Protein 5M0Y (pdb70)

Structure (mmCIF, N/CA/C/O backbone):
data_5M0Y
#
_entry.id   5M0Y
#
_cell.length_a   43.408
_cell.length_b   63.741
_cell.length_c   141.196
_cell.angle_alpha   90.00
_cell.angle_beta   90.00
_cell.angle_gamma   90.00
#
_symmetry.space_group_name_H-M   'P 21 21 21'
#
loop_
_entity.id
_entity.type
_entity.pdbx_description
1 polymer 'Ig domain protein group 2 domain protein'
2 polymer 'Cellulosome anchoring protein cohesin region'
3 non-polymer 'CALCIUM ION'
4 non-polymer 'SULFATE ION'
5 non-polymer GLYCEROL
6 non-polymer 1,2-ETHANEDIOL
7 non-polymer 'TRIETHYLENE GLYCOL'
8 non-polymer 'HEXAETHYLENE GLYCOL'
9 water water
#
loop_
_atom_site.group_PDB
_atom_site.id
_atom_site.type_symbol
_atom_site.label_atom_id
_atom_site.label_alt_id
_atom_site.label_comp_id
_atom_site.label_asym_id
_atom_site.label_entity_id
_atom_site.label_seq_id
_atom_site.pdbx_PDB_ins_code
_atom_site.Cartn_x
_atom_site.Cartn_y
_atom_site.Cartn_z
_atom_site.occupancy
_atom_site.B_iso_or_equiv
_atom_site.auth_seq_id
_atom_site.auth_comp_id
_atom_site.auth_asym_id
_atom_site.auth_atom_id
_atom_site.pdbx_PDB_model_num
ATOM 1 N N . LYS A 1 8 ? -27.084 -0.144 -20.273 1.00 38.84 8 LYS B N 1
ATOM 2 C CA . LYS A 1 8 ? -27.091 -0.393 -18.797 1.00 38.30 8 LYS B CA 1
ATOM 3 C C . LYS A 1 8 ? -26.003 -1.376 -18.363 1.00 36.64 8 LYS B C 1
ATOM 4 O O . LYS A 1 8 ? -25.382 -2.045 -19.189 1.00 37.63 8 LYS B O 1
ATOM 10 N N . THR A 1 9 ? -25.789 -1.441 -17.051 1.00 33.32 9 THR B N 1
ATOM 11 C CA . THR A 1 9 ? -24.758 -2.267 -16.433 1.00 31.31 9 THR B CA 1
ATOM 12 C C . THR A 1 9 ? -25.444 -3.343 -15.584 1.00 30.56 9 THR B C 1
ATOM 13 O O . THR A 1 9 ? -26.466 -3.080 -14.937 1.00 29.34 9 THR B O 1
ATOM 17 N N . THR A 1 10 ? -24.896 -4.558 -15.625 1.00 29.05 10 THR B N 1
ATOM 18 C CA . THR A 1 10 ? -25.332 -5.656 -14.773 1.00 28.39 10 THR B CA 1
ATOM 19 C C . THR A 1 10 ? -24.164 -6.047 -13.886 1.00 28.06 10 THR B C 1
ATOM 20 O O . THR A 1 10 ? -23.036 -6.161 -14.360 1.00 28.36 10 THR B O 1
ATOM 24 N N . VAL A 1 11 ? -24.445 -6.259 -12.604 1.00 26.11 11 VAL B N 1
ATOM 25 C CA . VAL A 1 11 ? -23.431 -6.699 -11.647 1.00 25.73 11 VAL B CA 1
ATOM 26 C C . VAL A 1 11 ? -23.901 -8.018 -11.033 1.00 24.66 11 VAL B C 1
ATOM 27 O O . VAL A 1 11 ? -25.090 -8.181 -10.753 1.00 24.79 11 VAL B O 1
ATOM 31 N N . SER A 1 12 ? -22.983 -8.969 -10.871 1.00 23.35 12 SER B N 1
ATOM 32 C CA . SER A 1 12 ? -23.315 -10.257 -10.275 1.00 23.28 12 SER B CA 1
ATOM 33 C C . SER A 1 12 ? -22.150 -10.780 -9.450 1.00 22.06 12 SER B C 1
ATOM 34 O O . SER A 1 12 ? -21.038 -10.271 -9.533 1.00 22.03 12 SER B O 1
ATOM 37 N N . GLY A 1 13 ? -22.428 -11.804 -8.662 1.00 21.80 13 GLY B N 1
ATOM 38 C CA . GLY A 1 13 ? -21.431 -12.352 -7.760 1.00 21.87 13 GLY B CA 1
ATOM 39 C C . GLY A 1 13 ? -22.000 -13.359 -6.801 1.00 21.70 13 GLY B C 1
ATOM 40 O O . GLY A 1 13 ? -23.179 -13.723 -6.876 1.00 20.99 13 GLY B O 1
ATOM 41 N N . TYR A 1 14 ? -21.136 -13.802 -5.897 1.00 21.56 14 TYR B N 1
ATOM 42 C CA . TYR A 1 14 ? -21.482 -14.770 -4.875 1.00 21.81 14 TYR B CA 1
ATOM 43 C C . TYR A 1 14 ? -21.117 -14.207 -3.516 1.00 21.06 14 TYR B C 1
ATOM 44 O O . TYR A 1 14 ? -20.076 -13.575 -3.356 1.00 20.40 14 TYR B O 1
ATOM 53 N N . ILE A 1 15 ? -22.004 -14.442 -2.556 1.00 20.85 15 ILE B N 1
ATOM 54 C CA . ILE A 1 15 ? -21.802 -14.051 -1.163 1.00 20.98 15 ILE B CA 1
ATOM 55 C C . ILE A 1 15 ? -21.826 -15.330 -0.346 1.00 20.53 15 ILE B C 1
ATOM 56 O O . ILE A 1 15 ? -22.560 -16.277 -0.670 1.00 20.79 15 ILE B O 1
ATOM 61 N N . SER A 1 16 ? -21.005 -15.384 0.703 1.00 19.88 16 SER B N 1
ATOM 62 C CA . SER A 1 16 ? -21.023 -16.529 1.605 1.00 20.14 16 SER B CA 1
ATOM 63 C C . SER A 1 16 ? -20.527 -16.122 2.985 1.00 19.68 16 SER B C 1
ATOM 64 O O . SER A 1 16 ? -20.382 -14.934 3.263 1.00 18.43 16 SER B O 1
ATOM 67 N N . VAL A 1 17 ? -20.291 -17.114 3.836 1.00 19.63 17 VAL B N 1
ATOM 68 C CA . VAL A 1 17 ? -19.878 -16.895 5.226 1.00 19.87 17 VAL B CA 1
ATOM 69 C C . VAL A 1 17 ? -18.565 -17.619 5.488 1.00 20.68 17 VAL B C 1
ATOM 70 O O . VAL A 1 17 ? -18.170 -18.500 4.719 1.00 21.84 17 VAL B O 1
ATOM 74 N N . ASP A 1 18 ? -17.905 -17.275 6.590 1.00 21.29 18 ASP B N 1
ATOM 75 C CA . ASP A 1 18 ? -16.592 -17.852 6.901 1.00 21.70 18 ASP B CA 1
ATOM 76 C C . ASP A 1 18 ? -16.596 -18.883 8.035 1.00 22.33 18 ASP B C 1
ATOM 77 O O . ASP A 1 18 ? -15.532 -19.323 8.457 1.00 24.49 18 ASP B O 1
ATOM 82 N N . PHE A 1 19 ? -17.780 -19.289 8.486 1.00 21.89 19 PHE B N 1
ATOM 83 C CA . PHE A 1 19 ? -17.920 -20.270 9.573 1.00 22.66 19 PHE B CA 1
ATOM 84 C C . PHE A 1 19 ? -18.442 -21.602 9.054 1.00 24.37 19 PHE B C 1
ATOM 85 O O . PHE A 1 19 ? -18.981 -21.685 7.942 1.00 24.16 19 PHE B O 1
ATOM 93 N N . ASP A 1 20 ? -18.277 -22.641 9.871 1.00 27.35 20 ASP B N 1
ATOM 94 C CA . ASP A 1 20 ? -18.782 -23.974 9.542 1.00 29.65 20 ASP B CA 1
ATOM 95 C C . ASP A 1 20 ? -20.267 -24.086 9.862 1.00 29.59 20 ASP B C 1
ATOM 96 O O . ASP A 1 20 ? -20.760 -23.501 10.825 1.00 28.98 20 ASP B O 1
ATOM 101 N N . TYR A 1 21 ? -20.971 -24.848 9.035 1.00 29.35 21 TYR B N 1
ATOM 102 C CA . TYR A 1 21 ? -22.400 -25.073 9.192 1.00 29.08 21 TYR B CA 1
ATOM 103 C C . TYR A 1 21 ? -22.731 -26.449 8.628 1.00 30.64 21 TYR B C 1
ATOM 104 O O . TYR A 1 21 ? -21.961 -26.974 7.824 1.00 30.50 21 TYR B O 1
ATOM 113 N N . PRO A 1 22 ? -23.868 -27.037 9.038 1.00 31.40 22 PRO B N 1
ATOM 114 C CA . PRO A 1 22 ? -24.223 -28.347 8.481 1.00 32.16 22 PRO B CA 1
ATOM 115 C C . PRO A 1 22 ? -24.522 -28.240 6.982 1.00 32.73 22 PRO B C 1
ATOM 116 O O . PRO A 1 22 ? -25.212 -27.300 6.581 1.00 31.61 22 PRO B O 1
ATOM 120 N N . PRO A 1 23 ? -24.021 -29.187 6.152 1.00 34.59 23 PRO B N 1
ATOM 121 C CA . PRO A 1 23 ? -24.333 -29.170 4.709 1.00 35.06 23 PRO B CA 1
ATOM 122 C C . PRO A 1 23 ? -25.817 -28.963 4.377 1.00 34.58 23 PRO B C 1
ATOM 123 O O . PRO A 1 23 ? -26.146 -28.250 3.430 1.00 34.31 23 PRO B O 1
ATOM 127 N N . GLU A 1 24 ? -26.684 -29.567 5.188 1.00 35.38 24 GLU B N 1
ATOM 128 C CA . GLU A 1 24 ? -28.146 -29.462 5.051 1.00 36.29 24 GLU B CA 1
ATOM 129 C C . GLU A 1 24 ? -28.676 -28.022 5.130 1.00 35.40 24 GLU B C 1
ATOM 130 O O . GLU A 1 24 ? -29.732 -27.723 4.575 1.00 35.07 24 GLU B O 1
ATOM 136 N N . SER A 1 25 ? -27.953 -27.143 5.829 1.00 32.91 25 SER B N 1
ATOM 137 C CA . SER A 1 25 ? -28.359 -25.746 5.997 1.00 32.42 25 SER B CA 1
ATOM 138 C C . SER A 1 25 ? -27.826 -24.779 4.933 1.00 31.13 25 SER B C 1
ATOM 139 O O . SER A 1 25 ? -28.125 -23.590 4.993 1.00 30.98 25 SER B O 1
ATOM 142 N N . GLU A 1 26 ? -27.058 -25.272 3.958 1.00 30.24 26 GLU B N 1
ATOM 143 C CA . GLU A 1 26 ? -26.421 -24.402 2.951 1.00 30.39 26 GLU B CA 1
ATOM 144 C C . GLU A 1 26 ? -27.385 -23.423 2.272 1.00 30.01 26 GLU B C 1
ATOM 145 O O . GLU A 1 26 ? -27.058 -22.245 2.098 1.00 28.31 26 GLU B O 1
ATOM 151 N N . SER A 1 27 ? -28.559 -23.923 1.888 1.00 30.31 27 SER B N 1
ATOM 152 C CA . SER A 1 27 ? -29.574 -23.134 1.184 1.00 31.13 27 SER B CA 1
ATOM 153 C C . SER A 1 27 ? -30.001 -21.876 1.944 1.00 31.49 27 SER B C 1
ATOM 154 O O . SER A 1 27 ? -30.131 -20.805 1.350 1.00 31.19 27 SER B O 1
ATOM 157 N N . LYS A 1 28 ? -30.200 -22.018 3.251 1.00 31.33 28 LYS B N 1
ATOM 158 C CA . LYS A 1 28 ? -30.601 -20.900 4.114 1.00 31.39 28 LYS B CA 1
ATOM 159 C C . LYS A 1 28 ? -29.430 -19.991 4.512 1.00 29.14 28 LYS B C 1
ATOM 160 O O . LYS A 1 28 ? -29.615 -18.779 4.682 1.00 28.80 28 LYS B O 1
ATOM 166 N N . ILE A 1 29 ? -28.247 -20.583 4.676 1.00 26.45 29 ILE B N 1
ATOM 167 C CA . ILE A 1 29 ? -27.013 -19.834 4.969 1.00 25.78 29 ILE B CA 1
ATOM 168 C C . ILE A 1 29 ? -26.672 -18.858 3.840 1.00 24.86 29 ILE B C 1
ATOM 169 O O . ILE A 1 29 ? -26.337 -17.696 4.090 1.00 24.45 29 ILE B O 1
ATOM 174 N N . LYS A 1 30 ? -26.738 -19.342 2.605 1.00 24.43 30 LYS B N 1
ATOM 175 C CA . LYS A 1 30 ? -26.302 -18.568 1.448 1.00 23.98 30 LYS B CA 1
ATOM 176 C C . LYS A 1 30 ? -27.373 -17.637 0.876 1.00 23.80 30 LYS B C 1
ATOM 177 O O . LYS A 1 30 ? -27.035 -16.685 0.196 1.00 22.72 30 LYS B O 1
ATOM 183 N N . SER A 1 31 ? -28.650 -17.906 1.149 1.00 24.04 31 SER B N 1
ATOM 184 C CA . SER A 1 31 ? -29.735 -17.053 0.661 1.00 24.28 31 SER B CA 1
ATOM 185 C C . SER A 1 31 ? -30.019 -15.886 1.601 1.00 24.13 31 SER B C 1
ATOM 186 O O . SER A 1 31 ? -29.621 -15.898 2.769 1.00 24.49 31 SER B O 1
ATOM 189 N N . GLY A 1 32 ? -30.707 -14.881 1.071 1.00 23.25 32 GLY B N 1
ATOM 190 C CA . GLY A 1 32 ? -31.220 -13.770 1.878 1.00 22.45 32 GLY B CA 1
ATOM 191 C C . GLY A 1 32 ? -30.268 -12.629 2.172 1.00 22.15 32 GLY B C 1
ATOM 192 O O . GLY A 1 32 ? -30.605 -11.745 2.974 1.00 22.29 32 GLY B O 1
ATOM 193 N N . PHE A 1 33 ? -29.089 -12.623 1.550 1.00 21.28 33 PHE B N 1
ATOM 194 C CA . PHE A 1 33 ? -28.222 -11.450 1.618 1.00 21.17 33 PHE B CA 1
ATOM 195 C C . PHE A 1 33 ? -28.766 -10.403 0.673 1.00 21.49 33 PHE B C 1
ATOM 196 O O . PHE A 1 33 ? -28.908 -10.664 -0.524 1.00 22.77 33 PHE B O 1
ATOM 204 N N . ASN A 1 34 ? -29.078 -9.229 1.209 1.00 22.07 34 ASN B N 1
ATOM 205 C CA . ASN A 1 34 ? -29.566 -8.122 0.411 1.00 22.66 34 ASN B CA 1
ATOM 206 C C . ASN A 1 34 ? -28.388 -7.411 -0.241 1.00 22.71 34 ASN B C 1
ATOM 207 O O . ASN A 1 34 ? -27.373 -7.167 0.408 1.00 22.29 34 ASN B O 1
ATOM 212 N N . VAL A 1 35 ? -28.523 -7.098 -1.530 1.00 21.83 35 VAL B N 1
ATOM 213 C CA . VAL A 1 35 ? -27.518 -6.340 -2.260 1.00 21.90 35 VAL B CA 1
ATOM 214 C C . VAL A 1 35 ? -28.223 -5.169 -2.926 1.00 22.74 35 VAL B C 1
ATOM 215 O O . VAL A 1 35 ? -29.174 -5.374 -3.680 1.00 22.58 35 VAL B O 1
ATOM 219 N N . LYS A 1 36 ? -27.766 -3.955 -2.629 1.00 23.78 36 LYS B N 1
ATOM 220 C CA . LYS A 1 36 ? -28.383 -2.729 -3.127 1.00 25.21 36 LYS B CA 1
ATOM 221 C C . LYS A 1 36 ? -27.324 -1.847 -3.766 1.00 24.75 36 LYS B C 1
ATOM 222 O O . LYS A 1 36 ? -26.206 -1.752 -3.265 1.00 24.28 36 LYS B O 1
ATOM 228 N N . VAL A 1 37 ? -27.677 -1.199 -4.873 1.00 24.68 37 VAL B N 1
ATOM 229 C CA . VAL A 1 37 ? -26.798 -0.215 -5.486 1.00 25.12 37 VAL B CA 1
ATOM 230 C C . VAL A 1 37 ? -27.095 1.125 -4.821 1.00 26.27 37 VAL B C 1
ATOM 231 O O . VAL A 1 37 ? -28.209 1.637 -4.941 1.00 27.19 37 VAL B O 1
ATOM 235 N N . ALA A 1 38 ? -26.103 1.681 -4.124 1.00 27.33 38 ALA B N 1
ATOM 236 C CA . ALA A 1 38 ? -26.286 2.914 -3.349 1.00 28.89 38 ALA B CA 1
ATOM 237 C C . ALA A 1 38 ? -26.779 4.067 -4.225 1.00 30.41 38 ALA B C 1
ATOM 238 O O . ALA A 1 38 ? -26.333 4.223 -5.365 1.00 30.18 38 ALA B O 1
ATOM 240 N N . GLY A 1 39 ? -27.710 4.850 -3.682 1.00 32.60 39 GLY B N 1
ATOM 241 C CA . GLY A 1 39 ? -28.299 5.990 -4.390 1.00 33.34 39 GLY B CA 1
ATOM 242 C C . GLY A 1 39 ? -29.376 5.645 -5.406 1.00 34.49 39 GLY B C 1
ATOM 243 O O . GLY A 1 39 ? -29.801 6.518 -6.165 1.00 35.19 39 GLY B O 1
ATOM 244 N N . THR A 1 40 ? -29.825 4.387 -5.425 1.00 33.72 40 THR B N 1
ATOM 245 C CA . THR A 1 40 ? -30.834 3.917 -6.379 1.00 33.45 40 THR B CA 1
ATOM 246 C C . THR A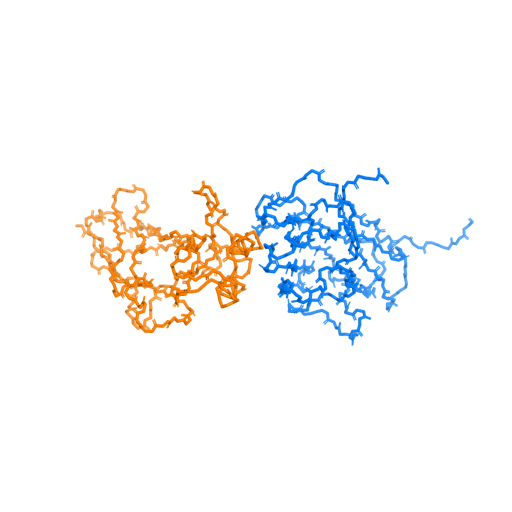 1 40 ? -31.859 3.039 -5.667 1.00 33.57 40 THR B C 1
ATOM 247 O O . THR A 1 40 ? -31.714 2.742 -4.480 1.00 34.06 40 THR B O 1
ATOM 251 N N . GLU A 1 41 ? -32.881 2.623 -6.414 1.00 34.69 41 GLU B N 1
ATOM 252 C CA . GLU A 1 41 ? -33.864 1.641 -5.952 1.00 35.53 41 GLU B CA 1
ATOM 253 C C . GLU A 1 41 ? -33.569 0.220 -6.458 1.00 33.51 41 GLU B C 1
ATOM 254 O O . GLU A 1 41 ? -34.417 -0.666 -6.327 1.00 34.12 41 GLU B O 1
ATOM 260 N N . LEU A 1 42 ? -32.372 -0.002 -7.012 1.00 31.34 42 LEU B N 1
ATOM 261 C CA . LEU A 1 42 ? -31.994 -1.304 -7.559 1.00 30.43 42 LEU B CA 1
ATOM 262 C C . LEU A 1 42 ? -31.468 -2.209 -6.448 1.00 28.63 42 LEU B C 1
ATOM 263 O O . LEU A 1 42 ? -30.496 -1.870 -5.775 1.00 28.44 42 LEU B O 1
ATOM 268 N N . SER A 1 43 ? -32.119 -3.350 -6.252 1.00 27.84 43 SER B N 1
ATOM 269 C CA . SER A 1 43 ? -31.694 -4.305 -5.238 1.00 27.55 43 SER B CA 1
ATOM 270 C C . SER A 1 43 ? -32.161 -5.719 -5.537 1.00 26.54 43 SER B C 1
ATOM 271 O O . SER A 1 43 ? -33.041 -5.939 -6.365 1.00 26.55 43 SER B O 1
ATOM 274 N N . THR A 1 44 ? -31.547 -6.672 -4.850 1.00 24.43 44 THR B N 1
ATOM 275 C CA . THR A 1 44 ? -31.930 -8.069 -4.939 1.00 24.31 44 THR B CA 1
ATOM 276 C C . THR A 1 44 ? -31.504 -8.786 -3.663 1.00 24.24 44 THR B C 1
ATOM 277 O O . THR A 1 44 ? -30.845 -8.193 -2.809 1.00 24.62 44 THR B O 1
ATOM 281 N N . LYS A 1 45 ? -31.916 -10.039 -3.527 1.00 24.49 45 LYS B N 1
ATOM 282 C CA . LYS A 1 45 ? -31.467 -10.911 -2.446 1.00 25.73 45 LYS B CA 1
ATOM 283 C C . LYS A 1 45 ? -30.817 -12.142 -3.053 1.00 25.18 45 LYS B C 1
ATOM 284 O O . LYS A 1 45 ? -31.230 -12.598 -4.125 1.00 26.18 45 LYS B O 1
ATOM 290 N N . THR A 1 46 ? -29.807 -12.686 -2.378 1.00 24.32 46 THR B N 1
ATOM 291 C CA . THR A 1 46 ? -29.126 -13.877 -2.893 1.00 23.92 46 THR B CA 1
ATOM 292 C C . THR A 1 46 ? -30.032 -15.105 -2.871 1.00 24.91 46 THR B C 1
ATOM 293 O O . THR A 1 46 ? -30.925 -15.220 -2.028 1.00 25.09 46 THR B O 1
ATOM 297 N N . ASP A 1 47 ? -29.788 -16.013 -3.814 1.00 25.79 47 ASP B N 1
ATOM 298 C CA . ASP A 1 47 ? -30.508 -17.288 -3.885 1.00 27.24 47 ASP B CA 1
ATOM 299 C C . ASP A 1 47 ? -29.815 -18.341 -3.005 1.00 28.35 47 ASP B C 1
ATOM 300 O O . ASP A 1 47 ? -28.875 -18.015 -2.268 1.00 27.06 47 ASP B O 1
ATOM 305 N N . GLU A 1 48 ? -30.253 -19.598 -3.093 1.00 29.24 48 GLU B N 1
ATOM 306 C CA . GLU A 1 48 ? -29.725 -20.670 -2.235 1.00 30.61 48 GLU B CA 1
ATOM 307 C C . GLU A 1 48 ? -28.260 -21.082 -2.488 1.00 28.95 48 GLU B C 1
ATOM 308 O O . GLU A 1 48 ? -27.705 -21.841 -1.697 1.00 30.33 48 GLU B O 1
ATOM 314 N N . LYS A 1 49 ? -27.651 -20.594 -3.569 1.00 29.56 49 LYS B N 1
ATOM 315 C CA . LYS A 1 49 ? -26.214 -20.763 -3.813 1.00 29.27 49 LYS B CA 1
ATOM 316 C C . LYS A 1 49 ? -25.396 -19.519 -3.449 1.00 27.53 49 LYS B C 1
ATOM 317 O O . LYS A 1 49 ? -24.181 -19.506 -3.653 1.00 25.59 49 LYS B O 1
ATOM 323 N N . GLY A 1 50 ? -26.050 -18.485 -2.913 1.00 25.49 50 GLY B N 1
ATOM 324 C CA . GLY A 1 50 ? -25.387 -17.223 -2.606 1.00 24.57 50 GLY B CA 1
ATOM 325 C C . GLY A 1 50 ? -25.192 -16.308 -3.796 1.00 23.68 50 GLY B C 1
ATOM 326 O O . GLY A 1 50 ? -24.465 -15.318 -3.703 1.00 22.10 50 GLY B O 1
ATOM 327 N N . TYR A 1 51 ? -25.853 -16.616 -4.912 1.00 23.58 51 TYR B N 1
ATOM 328 C CA . TYR A 1 51 ? -25.704 -15.844 -6.131 1.00 23.43 51 TYR B CA 1
ATOM 329 C C . TYR A 1 51 ? -26.638 -14.643 -6.120 1.00 22.80 51 TYR B C 1
ATOM 330 O O . TYR A 1 51 ? -27.785 -14.750 -5.694 1.00 22.94 51 TYR B O 1
ATOM 339 N N . PHE A 1 52 ? -26.139 -13.505 -6.589 1.00 22.20 52 PHE B N 1
ATOM 340 C CA . PHE A 1 52 ? -26.967 -12.333 -6.824 1.00 22.25 52 PHE B CA 1
ATOM 341 C C . PHE A 1 52 ? -26.679 -11.761 -8.199 1.00 23.15 52 PHE B C 1
ATOM 342 O O . PHE A 1 52 ? -25.585 -11.940 -8.748 1.00 21.96 52 PHE B O 1
ATOM 350 N N . GLU A 1 53 ? -27.672 -11.056 -8.730 1.00 23.77 53 GLU B N 1
ATOM 351 C CA . GLU A 1 53 ? -27.559 -10.367 -9.998 1.00 25.70 53 GLU B CA 1
ATOM 352 C C . GLU A 1 53 ? -28.466 -9.148 -9.973 1.00 25.43 53 GLU B C 1
ATOM 353 O O . GLU A 1 53 ? -29.646 -9.268 -9.631 1.00 25.67 53 GLU B O 1
ATOM 359 N N . ILE A 1 54 ? -27.909 -7.994 -10.326 1.00 24.62 54 ILE B N 1
ATOM 360 C CA . ILE A 1 54 ? -28.662 -6.742 -10.436 1.00 26.16 54 ILE B CA 1
ATOM 361 C C . ILE A 1 54 ? -28.419 -6.150 -11.821 1.00 27.18 54 ILE B C 1
ATOM 362 O O . ILE A 1 54 ? -27.289 -5.813 -12.164 1.00 26.01 54 ILE B O 1
ATOM 367 N N . SER A 1 55 ? -29.486 -6.012 -12.603 1.00 29.42 55 SER B N 1
ATOM 368 C CA . SER A 1 55 ? -29.410 -5.375 -13.918 1.00 31.44 55 SER B CA 1
ATOM 369 C C . SER A 1 55 ? -30.056 -3.993 -13.871 1.00 31.99 55 SER B C 1
ATOM 370 O O . SER A 1 55 ? -30.712 -3.634 -12.890 1.00 32.02 55 SER B O 1
ATOM 373 N N . GLY A 1 56 ? -29.843 -3.214 -14.929 1.00 32.32 56 GLY B N 1
ATOM 374 C CA . GLY A 1 56 ? -30.440 -1.886 -15.063 1.00 31.97 56 GLY B CA 1
ATOM 375 C C . GLY A 1 56 ? -29.701 -0.748 -14.383 1.00 32.07 56 GLY B C 1
ATOM 376 O O . GLY A 1 56 ? -30.282 0.314 -14.174 1.00 32.22 56 GLY B O 1
ATOM 377 N N . ILE A 1 57 ? -28.428 -0.954 -14.038 1.00 32.10 57 ILE B N 1
ATOM 378 C CA . ILE A 1 57 ? -27.599 0.110 -13.463 1.00 31.96 57 ILE B CA 1
ATOM 379 C C . ILE A 1 57 ? -27.264 1.079 -14.599 1.00 34.40 57 ILE B C 1
ATOM 380 O O . ILE A 1 57 ? -26.855 0.625 -15.665 1.00 33.38 57 ILE B O 1
ATOM 385 N N . PRO A 1 58 ? -27.436 2.404 -14.386 1.00 37.06 58 PRO B N 1
ATOM 386 C CA . PRO A 1 58 ? -27.121 3.345 -15.472 1.00 39.27 58 PRO B CA 1
ATOM 387 C C . PRO A 1 58 ? -25.692 3.194 -16.006 1.00 41.02 58 PRO B C 1
ATOM 388 O O . PRO A 1 58 ? -24.758 3.042 -15.218 1.00 40.89 58 PRO B O 1
ATOM 392 N N . GLY A 1 59 ? -25.544 3.222 -17.330 1.00 44.22 59 GLY B N 1
ATOM 393 C CA . GLY A 1 59 ? -24.242 3.056 -17.987 1.00 45.90 59 GLY B CA 1
ATOM 394 C C . GLY A 1 59 ? -23.250 4.176 -17.715 1.00 48.00 59 GLY B C 1
ATOM 395 O O . GLY A 1 59 ? -22.042 3.942 -17.684 1.00 49.68 59 GLY B O 1
ATOM 396 N N . ASP A 1 60 ? -23.760 5.393 -17.534 1.00 50.09 60 ASP B N 1
ATOM 397 C CA . ASP A 1 60 ? -22.934 6.543 -17.133 1.00 51.78 60 ASP B CA 1
ATOM 398 C C . ASP A 1 60 ? -22.454 6.474 -15.674 1.00 51.84 60 ASP B C 1
ATOM 399 O O . ASP A 1 60 ? -21.479 7.139 -15.312 1.00 51.03 60 ASP B O 1
ATOM 404 N N . MET A 1 61 ? -23.146 5.689 -14.844 1.00 51.18 61 MET B N 1
ATOM 405 C CA . MET A 1 61 ? -22.750 5.453 -13.452 1.00 50.63 61 MET B CA 1
ATOM 406 C C . MET A 1 61 ? -21.567 4.476 -13.424 1.00 49.47 61 MET B C 1
ATOM 407 O O . MET A 1 61 ? -21.721 3.284 -13.133 1.00 48.86 61 MET B O 1
ATOM 412 N N . ARG A 1 62 ? -20.387 5.008 -13.737 1.00 48.28 62 ARG B N 1
ATOM 413 C CA . ARG A 1 62 ? -19.171 4.207 -13.921 1.00 47.95 62 ARG B CA 1
ATOM 414 C C . ARG A 1 62 ? -18.531 3.775 -12.602 1.00 46.09 62 ARG B C 1
ATOM 415 O O . ARG A 1 62 ? -17.790 2.790 -12.574 1.00 45.42 62 ARG B O 1
ATOM 423 N N . GLU A 1 63 ? -18.789 4.528 -11.532 1.00 43.02 63 GLU B N 1
ATOM 424 C CA . GLU A 1 63 ? -18.421 4.124 -10.177 1.00 42.27 63 GLU B CA 1
ATOM 425 C C . GLU A 1 63 ? -19.683 4.047 -9.326 1.00 39.04 63 GLU B C 1
ATOM 426 O O . GLU A 1 63 ? -20.487 4.986 -9.310 1.00 38.82 63 GLU B O 1
ATOM 432 N N . PHE A 1 64 ? -19.865 2.918 -8.641 1.00 34.86 64 PHE B N 1
ATOM 433 C CA . PHE A 1 64 ? -21.005 2.731 -7.746 1.00 32.40 64 PHE B CA 1
ATOM 434 C C . PHE A 1 64 ? -20.640 1.832 -6.570 1.00 30.34 64 PHE B C 1
ATOM 435 O O . PHE A 1 64 ? -19.643 1.105 -6.612 1.00 29.34 64 PHE B O 1
ATOM 443 N N . THR A 1 65 ? -21.451 1.912 -5.519 1.00 28.67 65 THR B N 1
ATOM 444 C CA . THR A 1 65 ? -21.243 1.130 -4.302 1.00 27.54 65 THR B CA 1
ATOM 445 C C . THR A 1 65 ? -22.358 0.112 -4.123 1.00 26.04 65 THR B C 1
ATOM 446 O O . THR A 1 65 ? -23.542 0.444 -4.209 1.00 26.43 65 THR B O 1
ATOM 450 N N . LEU A 1 66 ? -21.961 -1.131 -3.871 1.00 23.76 66 LEU B N 1
ATOM 451 C CA . LEU A 1 66 ? -22.889 -2.183 -3.492 1.00 22.90 66 LEU B CA 1
ATOM 452 C C . LEU A 1 66 ? -22.972 -2.228 -1.978 1.00 22.44 66 LEU B C 1
ATOM 453 O O . LEU A 1 66 ? -21.952 -2.391 -1.316 1.00 22.19 66 LEU B O 1
ATOM 458 N N . GLU A 1 67 ? -24.183 -2.060 -1.450 1.00 22.18 67 GLU B N 1
ATOM 459 C CA . GLU A 1 67 ? -24.446 -2.191 -0.017 1.00 22.39 67 GLU B CA 1
ATOM 460 C C . GLU A 1 67 ? -24.936 -3.608 0.234 1.00 21.31 67 GLU B C 1
ATOM 461 O O . GLU A 1 67 ? -26.013 -3.983 -0.233 1.00 21.87 67 GLU B O 1
ATOM 467 N N . ILE A 1 68 ? -24.133 -4.400 0.946 1.00 20.48 68 ILE B N 1
ATOM 468 C CA . ILE A 1 68 ? -24.475 -5.785 1.250 1.00 20.44 68 ILE B CA 1
ATOM 469 C C . ILE A 1 68 ? -24.907 -5.860 2.707 1.00 20.05 68 ILE B C 1
ATOM 470 O O . ILE A 1 68 ? -24.219 -5.340 3.577 1.00 19.85 68 ILE B O 1
ATOM 475 N N . SER A 1 69 ? -26.040 -6.505 2.960 1.00 20.23 69 SER B N 1
ATOM 476 C CA . SER A 1 69 ? -26.590 -6.594 4.311 1.00 20.35 69 SER B CA 1
ATOM 477 C C . SER A 1 69 ? -27.417 -7.856 4.505 1.00 20.91 69 SER B C 1
ATOM 478 O O . SER A 1 69 ? -27.899 -8.456 3.547 1.00 20.99 69 SER B O 1
ATOM 481 N N . LYS A 1 70 ? -27.560 -8.264 5.760 1.00 20.30 70 LYS B N 1
ATOM 482 C CA . LYS A 1 70 ? -28.483 -9.329 6.132 1.00 20.70 70 LYS B CA 1
ATOM 483 C C . LYS A 1 70 ? -28.771 -9.186 7.616 1.00 20.99 70 LYS B C 1
ATOM 484 O O . LYS A 1 70 ? -27.903 -8.754 8.368 1.00 20.52 70 LYS B O 1
ATOM 490 N N . ARG A 1 71 ? -29.985 -9.540 8.029 1.00 21.79 71 ARG B N 1
ATOM 491 C CA . ARG A 1 71 ? -30.352 -9.488 9.444 1.00 23.15 71 ARG B CA 1
ATOM 492 C C . ARG A 1 71 ? -29.290 -10.206 10.273 1.00 21.27 71 ARG B C 1
ATOM 493 O O . ARG A 1 71 ? -28.935 -11.353 9.994 1.00 20.20 71 ARG B O 1
ATOM 501 N N . ASN A 1 72 ? -28.778 -9.504 11.281 1.00 20.03 72 ASN B N 1
ATOM 502 C CA . ASN A 1 72 ? -27.768 -10.018 12.210 1.00 19.43 72 ASN B CA 1
ATOM 503 C C . ASN A 1 72 ? -26.353 -10.200 11.636 1.00 18.40 72 ASN B C 1
ATOM 504 O O . ASN A 1 72 ? -25.502 -10.810 12.282 1.00 19.00 72 ASN B O 1
ATOM 509 N N . TYR A 1 73 ? -26.089 -9.618 10.462 1.00 17.72 73 TYR B N 1
ATOM 510 C CA . TYR A 1 73 ? -24.746 -9.573 9.886 1.00 17.55 73 TYR B CA 1
ATOM 511 C C . TYR A 1 73 ? -24.207 -8.154 9.892 1.00 16.89 73 TYR B C 1
ATOM 512 O O . TYR A 1 73 ? -24.974 -7.185 9.790 1.00 17.69 73 TYR B O 1
ATOM 521 N N . LEU A 1 74 ? -22.884 -8.046 9.981 1.00 17.05 74 LEU B N 1
ATOM 522 C CA . LEU A 1 74 ? -22.206 -6.764 9.888 1.00 17.25 74 LEU B CA 1
ATOM 523 C C . LEU A 1 74 ? -22.246 -6.319 8.429 1.00 17.74 74 LEU B C 1
ATOM 524 O O . LEU A 1 74 ? -21.722 -7.017 7.545 1.00 17.89 74 LEU B O 1
ATOM 529 N N . LYS A 1 75 ? -22.879 -5.178 8.178 1.00 18.02 75 LYS B N 1
ATOM 530 C CA . LYS A 1 75 ? -23.042 -4.678 6.810 1.00 19.85 75 LYS B CA 1
ATOM 531 C C . LYS A 1 75 ? -21.697 -4.386 6.154 1.00 20.13 75 LYS B C 1
ATOM 532 O O . LYS A 1 75 ? -20.715 -4.055 6.829 1.00 19.38 75 LYS B O 1
ATOM 538 N N . ARG A 1 76 ? -21.673 -4.502 4.826 1.00 21.06 76 ARG B N 1
ATOM 539 C CA . ARG A 1 76 ? -20.463 -4.298 4.052 1.00 21.93 76 ARG B CA 1
ATOM 540 C C . ARG A 1 76 ? -20.773 -3.496 2.798 1.00 21.94 76 ARG B C 1
ATOM 541 O O . ARG A 1 76 ? -21.759 -3.770 2.116 1.00 21.91 76 ARG B O 1
ATOM 549 N N . ASN A 1 77 ? -19.926 -2.512 2.505 1.00 22.55 77 ASN B N 1
ATOM 550 C CA . ASN A 1 77 ? -20.005 -1.757 1.263 1.00 23.94 77 ASN B CA 1
ATOM 551 C C . ASN A 1 77 ? -18.820 -2.128 0.379 1.00 23.78 77 ASN B C 1
ATOM 552 O O . ASN A 1 77 ? -17.693 -2.237 0.857 1.00 22.57 77 ASN B O 1
ATOM 557 N N . VAL A 1 78 ? -19.094 -2.331 -0.907 1.00 23.91 78 VAL B N 1
ATOM 558 C CA . VAL A 1 78 ? -18.077 -2.692 -1.886 1.00 25.75 78 VAL B CA 1
ATOM 559 C C . VAL A 1 78 ? -18.202 -1.721 -3.054 1.00 25.90 78 VAL B C 1
ATOM 560 O O . VAL A 1 78 ? -19.271 -1.594 -3.652 1.00 24.98 78 VAL B O 1
ATOM 564 N N . THR A 1 79 ? -17.109 -1.035 -3.361 1.00 27.57 79 THR B N 1
ATOM 565 C CA . THR A 1 79 ? -17.075 -0.097 -4.479 1.00 29.83 79 THR B CA 1
ATOM 566 C C . THR A 1 79 ? -16.715 -0.850 -5.754 1.00 29.34 79 THR B C 1
ATOM 567 O O . THR A 1 79 ? -15.819 -1.696 -5.754 1.00 28.28 79 THR B O 1
ATOM 571 N N . VAL A 1 80 ? -17.433 -0.545 -6.831 1.00 29.33 80 VAL B N 1
ATOM 572 C CA . VAL A 1 80 ? -17.257 -1.201 -8.120 1.00 29.82 80 VAL B CA 1
ATOM 573 C C . VAL A 1 80 ? -16.976 -0.116 -9.156 1.00 30.64 80 VAL B C 1
ATOM 574 O O . VAL A 1 80 ? -17.670 0.904 -9.193 1.00 29.54 80 VAL B O 1
ATOM 578 N N . ASN A 1 81 ? -15.950 -0.343 -9.976 1.00 33.47 81 ASN B N 1
ATOM 579 C CA . ASN A 1 81 ? -15.576 0.560 -11.064 1.00 35.51 81 ASN B CA 1
ATOM 580 C C . ASN A 1 81 ? -15.741 -0.180 -12.385 1.00 35.16 81 ASN B C 1
ATOM 581 O O . ASN A 1 81 ? -15.125 -1.228 -12.586 1.00 36.44 81 ASN B O 1
ATOM 586 N N . GLY A 1 82 ? -16.575 0.355 -13.274 1.00 33.65 82 GLY B N 1
ATOM 587 C CA . GLY A 1 82 ? -16.719 -0.186 -14.626 1.00 33.45 82 GLY B CA 1
ATOM 588 C C . GLY A 1 82 ? -18.120 -0.076 -15.187 1.00 33.42 82 GLY B C 1
ATOM 589 O O . GLY A 1 82 ? -19.020 0.486 -14.553 1.00 33.52 82 GLY B O 1
ATOM 590 N N . THR A 1 83 ? -18.281 -0.615 -16.394 1.00 32.72 83 THR B N 1
ATOM 591 C CA . THR A 1 83 ? -19.561 -0.685 -17.096 1.00 33.02 83 THR B CA 1
ATOM 592 C C . THR A 1 83 ? -19.673 -2.030 -17.802 1.00 31.98 83 THR B C 1
ATOM 593 O O . THR A 1 83 ? -18.659 -2.679 -18.057 1.00 32.33 83 THR B O 1
ATOM 597 N N . GLY A 1 84 ? -20.900 -2.434 -18.119 1.00 30.91 84 GLY B N 1
ATOM 598 C CA . GLY A 1 84 ? -21.167 -3.680 -18.843 1.00 30.57 84 GLY B CA 1
ATOM 599 C C . GLY A 1 84 ? -21.586 -4.802 -17.913 1.00 30.62 84 GLY B C 1
ATOM 600 O O . GLY A 1 84 ? -22.352 -4.580 -16.979 1.00 31.08 84 GLY B O 1
ATOM 601 N N . LYS A 1 85 ? -21.103 -6.013 -18.183 1.00 29.45 85 LYS B N 1
ATOM 602 C CA . LYS A 1 85 ? -21.383 -7.177 -17.349 1.00 30.22 85 LYS B CA 1
ATOM 603 C C . LYS A 1 85 ? -20.229 -7.328 -16.363 1.00 29.02 85 LYS B C 1
ATOM 604 O O . LYS A 1 85 ? -19.150 -7.783 -16.736 1.00 28.87 85 LYS B O 1
ATOM 610 N N . LEU A 1 86 ? -20.457 -6.927 -15.112 1.00 27.00 86 LEU B N 1
ATOM 611 C CA . LEU A 1 86 ? -19.406 -6.900 -14.092 1.00 26.67 86 LEU B CA 1
ATOM 612 C C . LEU A 1 86 ? -19.587 -8.040 -13.090 1.00 26.20 86 LEU B C 1
ATOM 613 O O . LEU A 1 86 ? -20.699 -8.327 -12.658 1.00 26.07 86 LEU B O 1
ATOM 618 N N . VAL A 1 87 ? -18.483 -8.695 -12.741 1.00 27.25 87 VAL B N 1
ATOM 619 C CA . VAL A 1 87 ? -18.483 -9.793 -11.776 1.00 27.35 87 VAL B CA 1
ATOM 620 C C . VAL A 1 87 ? -17.636 -9.334 -10.591 1.00 26.94 87 VAL B C 1
ATOM 621 O O . VAL A 1 87 ? -16.450 -9.060 -10.756 1.00 26.82 87 VAL B O 1
ATOM 625 N N . VAL A 1 88 ? -18.250 -9.233 -9.409 1.00 25.67 88 VAL B N 1
ATOM 626 C CA . VAL A 1 88 ? -17.536 -8.762 -8.204 1.00 25.69 88 VAL B CA 1
ATOM 627 C C . VAL A 1 88 ? -16.915 -9.888 -7.382 1.00 24.13 88 VAL B C 1
ATOM 628 O O . VAL A 1 88 ? -16.027 -9.629 -6.573 1.00 24.20 88 VAL B O 1
ATOM 632 N N . SER A 1 89 ? -17.393 -11.117 -7.576 1.00 23.16 89 SER B N 1
ATOM 633 C CA . SER A 1 89 ? -16.836 -12.297 -6.920 1.00 23.18 89 SER B CA 1
ATOM 634 C C . SER A 1 89 ? -17.274 -13.570 -7.630 1.00 23.76 89 SER B C 1
ATOM 635 O O . SER A 1 89 ? -18.187 -13.550 -8.460 1.00 23.75 89 SER B O 1
ATOM 638 N N . THR A 1 90 ? -16.624 -14.675 -7.285 1.00 24.36 90 THR B N 1
ATOM 639 C CA . THR A 1 90 ? -16.919 -15.983 -7.870 1.00 25.31 90 THR B CA 1
ATOM 640 C C . THR A 1 90 ? -17.326 -16.962 -6.784 1.00 25.57 90 THR B C 1
ATOM 641 O O . THR A 1 90 ? -17.074 -16.726 -5.596 1.00 25.63 90 THR B O 1
ATOM 645 N N . GLU A 1 91 ? -17.944 -18.068 -7.186 1.00 26.12 91 GLU B N 1
ATOM 646 C CA . GLU A 1 91 ? -18.447 -19.051 -6.229 1.00 26.92 91 GLU B CA 1
ATOM 647 C C . GLU A 1 91 ? -17.331 -19.690 -5.393 1.00 26.52 91 GLU B C 1
ATOM 648 O O . GLU A 1 91 ? -17.541 -19.992 -4.219 1.00 26.43 91 GLU B O 1
ATOM 654 N N . ASP A 1 92 ? -16.163 -19.887 -6.004 1.00 27.53 92 ASP B N 1
ATOM 655 C CA . ASP A 1 92 ? -14.987 -20.436 -5.307 1.00 27.78 92 ASP B CA 1
ATOM 656 C C . ASP A 1 92 ? -14.251 -19.430 -4.412 1.00 26.65 92 ASP B C 1
ATOM 657 O O . ASP A 1 92 ? -13.453 -19.838 -3.571 1.00 27.37 92 ASP B O 1
ATOM 662 N N . ASN A 1 93 ? -14.463 -18.134 -4.636 1.00 24.38 93 ASN B N 1
ATOM 663 C CA . ASN A 1 93 ? -13.891 -17.086 -3.788 1.00 23.89 93 ASN B CA 1
ATOM 664 C C . ASN A 1 93 ? -14.958 -16.004 -3.584 1.00 22.60 93 ASN B C 1
ATOM 665 O O . ASN A 1 93 ? -14.881 -14.925 -4.175 1.00 22.16 93 ASN B O 1
ATOM 670 N N . PRO A 1 94 ? -15.989 -16.319 -2.775 1.00 21.91 94 PRO B N 1
ATOM 671 C CA . PRO A 1 94 ? -17.126 -15.415 -2.603 1.00 20.98 94 PRO B CA 1
ATOM 672 C C . PRO A 1 94 ? -16.800 -14.192 -1.750 1.00 21.03 94 PRO B C 1
ATOM 673 O O . PRO A 1 94 ? -15.806 -14.194 -1.018 1.00 21.47 94 PRO B O 1
ATOM 677 N N . LEU A 1 95 ? -17.624 -13.153 -1.863 1.00 20.27 95 LEU B N 1
ATOM 678 C CA . LEU A 1 95 ? -17.566 -12.036 -0.910 1.00 21.23 95 LEU B CA 1
ATOM 679 C C . LEU A 1 95 ? -18.081 -12.566 0.425 1.00 19.63 95 LEU B C 1
ATOM 680 O O . LEU A 1 95 ? -19.132 -13.199 0.479 1.00 19.49 95 LEU B O 1
ATOM 685 N N . ILE A 1 96 ? -17.330 -12.311 1.492 1.00 19.19 96 ILE B N 1
ATOM 686 C CA . ILE A 1 96 ? -17.683 -12.786 2.824 1.00 19.51 96 ILE B CA 1
ATOM 687 C C . ILE A 1 96 ? -18.363 -11.675 3.626 1.00 19.00 96 ILE B C 1
ATOM 688 O O . ILE A 1 96 ? -17.916 -10.522 3.618 1.00 18.80 96 ILE B O 1
ATOM 693 N N . LEU A 1 97 ? -19.455 -12.035 4.293 1.00 19.45 97 LEU B N 1
ATOM 694 C CA . LEU A 1 97 ? -20.109 -11.164 5.277 1.00 19.87 97 LEU B CA 1
ATOM 695 C C . LEU A 1 97 ? -20.034 -11.879 6.624 1.00 20.01 97 LEU B C 1
ATOM 696 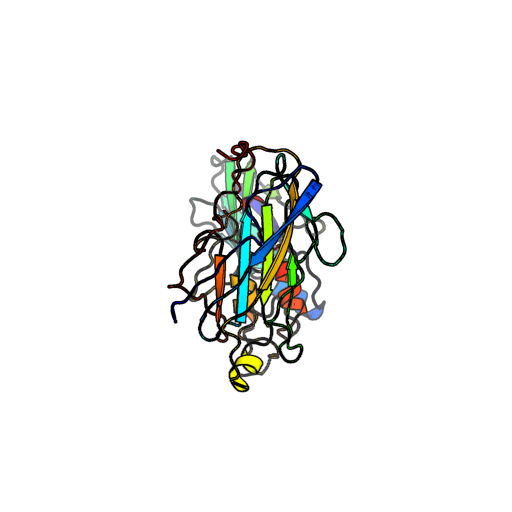O O . LEU A 1 97 ? -20.209 -13.097 6.693 1.00 20.27 97 LEU B O 1
ATOM 701 N N . TRP A 1 98 ? -19.762 -11.119 7.688 1.00 18.99 98 TRP B N 1
ATOM 702 C CA . TRP A 1 98 ? -19.546 -11.692 9.021 1.00 18.81 98 TRP B CA 1
ATOM 703 C C . TRP A 1 98 ? -20.824 -11.637 9.847 1.00 18.07 98 TRP B C 1
ATOM 704 O O . TRP A 1 98 ? -21.435 -10.570 9.991 1.00 18.35 98 TRP B O 1
ATOM 715 N N . ALA A 1 99 ? -21.224 -12.787 10.383 1.00 17.53 99 ALA B N 1
ATOM 716 C CA . ALA A 1 99 ? -22.375 -12.872 11.270 1.00 17.50 99 ALA B CA 1
ATOM 717 C C . ALA A 1 99 ? -22.021 -12.302 12.637 1.00 17.64 99 ALA B C 1
ATOM 718 O O . ALA A 1 99 ? -20.888 -12.417 13.092 1.00 18.26 99 ALA B O 1
ATOM 720 N N . GLY A 1 100 ? -23.009 -11.695 13.273 1.00 17.53 100 GLY B N 1
ATOM 721 C CA . GLY A 1 100 ? -22.877 -11.275 14.669 1.00 17.63 100 GLY B CA 1
ATOM 722 C C . GLY A 1 100 ? -23.034 -9.803 14.973 1.00 18.14 100 GLY B C 1
ATOM 723 O O . GLY A 1 100 ? -22.725 -9.405 16.090 1.00 18.04 100 GLY B O 1
ATOM 724 N N . ASP A 1 101 ? -23.487 -8.979 14.023 1.00 17.64 101 ASP B N 1
ATOM 725 C CA . ASP A 1 101 ? -23.992 -7.649 14.384 1.00 17.47 101 ASP B CA 1
ATOM 726 C C . ASP A 1 101 ? -25.495 -7.815 14.545 1.00 18.15 101 ASP B C 1
ATOM 727 O O . ASP A 1 101 ? -26.260 -7.674 13.594 1.00 17.68 101 ASP B O 1
ATOM 732 N N . VAL A 1 102 ? -25.907 -8.129 15.769 1.00 18.43 102 VAL B N 1
ATOM 733 C CA . VAL A 1 102 ? -27.233 -8.656 16.036 1.00 20.37 102 VAL B CA 1
ATOM 734 C C . VAL A 1 102 ? -28.225 -7.520 16.269 1.00 21.71 102 VAL B C 1
ATOM 735 O O . VAL A 1 102 ? -27.915 -6.542 16.961 1.00 22.53 102 VAL B O 1
ATOM 739 N N . GLU A 1 103 ? -29.413 -7.654 15.681 1.00 22.95 103 GLU B N 1
ATOM 740 C CA . GLU A 1 103 ? -30.496 -6.703 15.884 1.00 26.56 103 GLU B CA 1
ATOM 741 C C . GLU A 1 103 ? -31.002 -6.742 17.318 1.00 26.77 103 GLU B C 1
ATOM 742 O O . GLU A 1 103 ? -31.079 -7.811 17.931 1.00 26.33 103 GLU B O 1
ATOM 748 N N . ARG A 1 104 ? -31.316 -5.562 17.840 1.00 26.86 104 ARG B N 1
ATOM 749 C CA . ARG A 1 104 ? -32.068 -5.408 19.082 1.00 27.31 104 ARG B CA 1
ATOM 750 C C . ARG A 1 104 ? -33.175 -4.408 18.798 1.00 29.25 104 ARG B C 1
ATOM 751 O O . ARG A 1 104 ? -32.892 -3.277 18.401 1.00 29.38 104 ARG B O 1
ATOM 759 N N . LYS A 1 105 ? -34.428 -4.836 18.969 1.00 32.07 105 LYS B N 1
ATOM 760 C CA . LYS A 1 105 ? -35.600 -4.020 18.618 1.00 34.55 105 LYS B CA 1
ATOM 761 C C . LYS A 1 105 ? -35.526 -3.522 17.162 1.00 34.13 105 LYS B C 1
ATOM 762 O O . LYS A 1 105 ? -35.873 -2.377 16.865 1.00 34.74 105 LYS B O 1
ATOM 768 N N . GLY A 1 106 ? -35.058 -4.391 16.267 1.00 33.64 106 GLY B N 1
ATOM 769 C CA . GLY A 1 106 ? -34.908 -4.062 14.850 1.00 34.05 106 GLY B CA 1
ATOM 770 C C . GLY A 1 106 ? -33.789 -3.098 14.478 1.00 33.86 106 GLY B C 1
ATOM 771 O O . GLY A 1 106 ? -33.809 -2.544 13.377 1.00 35.45 106 GLY B O 1
ATOM 772 N 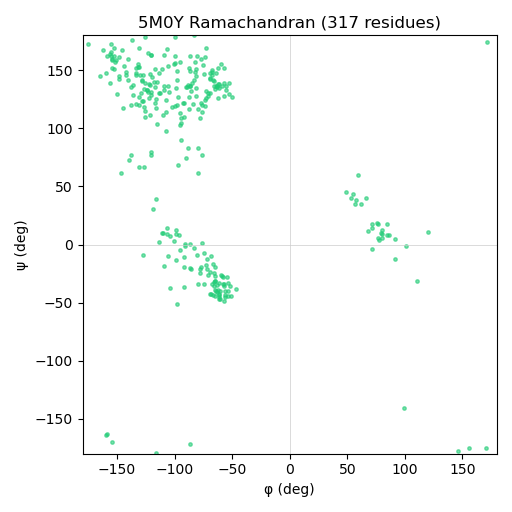N . VAL A 1 107 ? -32.810 -2.905 15.366 1.00 31.79 107 VAL B N 1
ATOM 773 C CA . VAL A 1 107 ? -31.721 -1.944 15.140 1.00 30.21 107 VAL B CA 1
ATOM 774 C C . VAL A 1 107 ? -30.361 -2.605 15.371 1.00 26.94 107 VAL B C 1
ATOM 775 O O . VAL A 1 107 ? -30.148 -3.236 16.407 1.00 25.78 107 VAL B O 1
ATOM 779 N N . GLN A 1 108 ? -29.454 -2.440 14.406 1.00 24.42 108 GLN B N 1
ATOM 780 C CA . GLN A 1 108 ? -28.047 -2.856 14.532 1.00 23.30 108 GLN B CA 1
ATOM 781 C C . GLN A 1 108 ? -27.188 -1.615 14.721 1.00 22.36 108 GLN B C 1
ATOM 782 O O . GLN A 1 108 ? -27.570 -0.525 14.286 1.00 23.92 108 GLN B O 1
ATOM 788 N N . ASP A 1 109 ? -26.032 -1.772 15.366 1.00 20.17 109 ASP B N 1
ATOM 789 C CA . ASP A 1 109 ? -25.133 -0.633 15.618 1.00 19.32 109 ASP B CA 1
ATOM 790 C C . ASP A 1 109 ? -23.834 -0.651 14.805 1.00 18.71 109 ASP B C 1
ATOM 791 O O . ASP A 1 109 ? -22.928 0.142 15.060 1.00 18.67 109 ASP B O 1
ATOM 796 N N . ASN A 1 110 ? -23.741 -1.553 13.822 1.00 18.39 110 ASN B N 1
ATOM 797 C CA . ASN A 1 110 ? -22.606 -1.589 12.897 1.00 18.90 110 ASN B CA 1
ATOM 798 C C . ASN A 1 110 ? -21.267 -1.851 13.590 1.00 17.89 110 ASN B C 1
ATOM 799 O O . ASN A 1 110 ? -20.228 -1.324 13.195 1.00 18.16 110 ASN B O 1
ATOM 804 N N . ALA A 1 111 ? -21.318 -2.676 14.637 1.00 16.69 111 ALA B N 1
ATOM 805 C CA . ALA A 1 111 ? -20.134 -3.152 15.337 1.00 16.22 111 ALA B CA 1
ATOM 806 C C . ALA A 1 111 ? -20.433 -4.542 15.860 1.00 15.97 111 ALA B C 1
ATOM 807 O O . ALA A 1 111 ? -21.572 -4.824 16.219 1.00 16.82 111 ALA B O 1
ATOM 809 N N . ILE A 1 112 ? -19.434 -5.418 15.871 1.00 15.51 112 ILE B N 1
ATOM 810 C CA . ILE A 1 112 ? -19.580 -6.735 16.503 1.00 15.25 112 ILE B CA 1
ATOM 811 C C . ILE A 1 112 ? -18.874 -6.655 17.846 1.00 14.96 112 ILE B C 1
ATOM 812 O O . ILE A 1 112 ? -17.680 -6.422 17.889 1.00 15.14 112 ILE B O 1
ATOM 817 N N . ASN A 1 113 ? -19.598 -6.845 18.948 1.00 14.18 113 ASN B N 1
ATOM 818 C CA . ASN A 1 113 ? -18.969 -6.746 20.271 1.00 14.02 113 ASN B CA 1
ATOM 819 C C . ASN A 1 113 ? -19.810 -7.476 21.318 1.00 13.64 113 ASN B C 1
ATOM 820 O O . ASN A 1 113 ? -20.687 -8.266 20.965 1.00 13.42 113 ASN B O 1
ATOM 825 N N . MET A 1 114 ? -19.569 -7.203 22.603 1.00 13.38 114 MET B N 1
ATOM 826 C CA . MET A 1 114 ? -20.229 -7.968 23.655 1.00 13.86 114 MET B CA 1
ATOM 827 C C . MET A 1 114 ? -21.739 -7.779 23.692 1.00 13.39 114 MET B C 1
ATOM 828 O O . MET A 1 114 ? -22.450 -8.676 24.121 1.00 12.93 114 MET B O 1
ATOM 833 N N . VAL A 1 115 ? -22.240 -6.636 23.227 1.00 13.28 115 VAL B N 1
ATOM 834 C CA . VAL A 1 115 ? -23.688 -6.422 23.149 1.00 13.69 115 VAL B CA 1
ATOM 835 C C . VAL A 1 115 ? -24.320 -7.534 22.302 1.00 13.72 115 VAL B C 1
ATOM 836 O O . VAL A 1 115 ? -25.373 -8.083 22.646 1.00 14.03 115 VAL B O 1
ATOM 840 N N . ASP A 1 116 ? -23.644 -7.904 21.222 1.00 13.35 116 ASP B N 1
ATOM 841 C CA . ASP A 1 116 ? -24.136 -8.967 20.334 1.00 13.59 116 ASP B CA 1
ATOM 842 C C . ASP A 1 116 ? -24.090 -10.344 20.965 1.00 13.34 116 ASP B C 1
ATOM 843 O O . ASP A 1 116 ? -25.042 -11.104 20.850 1.00 13.95 116 ASP B O 1
ATOM 848 N N . VAL A 1 117 ? -22.999 -10.643 21.662 1.00 13.61 117 VAL B N 1
ATOM 849 C CA . VAL A 1 117 ? -22.861 -11.889 22.412 1.00 13.70 117 VAL B CA 1
ATOM 850 C C . VAL A 1 117 ? -24.007 -12.033 23.409 1.00 13.88 117 VAL B C 1
ATOM 851 O O . VAL A 1 117 ? -24.613 -13.104 23.524 1.00 14.06 117 VAL B O 1
ATOM 855 N N . MET A 1 118 ? -24.314 -10.951 24.122 1.00 13.65 118 MET B N 1
ATOM 856 C CA . MET A 1 118 ? -25.360 -10.997 25.136 1.00 14.12 118 MET B CA 1
ATOM 857 C C . MET A 1 118 ? -26.769 -11.118 24.574 1.00 14.85 118 MET B C 1
ATOM 858 O O . MET A 1 118 ? -27.643 -11.668 25.244 1.00 15.12 118 MET B O 1
ATOM 863 N N . GLU A 1 119 ? -26.992 -10.656 23.349 1.00 14.89 119 GLU B N 1
ATOM 864 C CA . GLU A 1 119 ? -28.290 -10.853 22.703 1.00 16.04 119 GLU B CA 1
ATOM 865 C C . GLU A 1 119 ? -28.514 -12.343 22.423 1.00 15.74 119 GLU B C 1
ATOM 866 O O . GLU A 1 119 ? -29.612 -12.871 22.661 1.00 16.59 119 GLU B O 1
ATOM 872 N N . ILE A 1 120 ? -27.477 -13.019 21.937 1.00 15.95 120 ILE B N 1
ATOM 873 C CA . ILE A 1 120 ? -27.541 -14.470 21.715 1.00 16.71 120 ILE B CA 1
ATOM 874 C C . ILE A 1 120 ? -27.712 -15.193 23.051 1.00 16.47 120 ILE B C 1
ATOM 875 O O . ILE A 1 120 ? -28.482 -16.154 23.152 1.00 16.88 120 ILE B O 1
ATOM 880 N N . SER A 1 121 ? -27.021 -14.708 24.077 1.00 15.86 121 SER B N 1
ATOM 881 C CA A SER A 1 121 ? -27.086 -15.339 25.389 0.50 15.80 121 SER B CA 1
ATOM 882 C CA B SER A 1 121 ? -27.079 -15.295 25.426 0.50 15.91 121 SER B CA 1
ATOM 883 C C . SER A 1 121 ? -28.501 -15.374 25.981 1.00 15.86 121 SER B C 1
ATOM 884 O O . SER A 1 121 ? -28.816 -16.272 26.753 1.00 16.38 121 SER B O 1
ATOM 889 N N . LYS A 1 122 ? -29.352 -14.420 25.601 1.00 15.93 122 LYS B N 1
ATOM 890 C CA . LYS A 1 122 ? -30.765 -14.387 26.052 1.00 16.45 122 LYS B CA 1
ATOM 891 C C . LYS A 1 122 ? -31.507 -15.690 25.775 1.00 17.11 122 LYS B C 1
ATOM 892 O O . LYS A 1 122 ? -32.397 -16.065 26.546 1.00 18.12 122 LYS B O 1
ATOM 898 N N . VAL A 1 123 ? -31.141 -16.354 24.679 1.00 17.33 123 VAL B N 1
ATOM 899 C CA . VAL A 1 123 ? -31.781 -17.606 24.258 1.00 17.77 123 VAL B CA 1
ATOM 900 C C . VAL A 1 123 ? -30.793 -18.776 24.209 1.00 17.83 123 VAL B C 1
ATOM 901 O O . VAL A 1 123 ? -30.967 -19.728 23.445 1.00 17.53 123 VAL B O 1
ATOM 905 N N . PHE A 1 124 ? -29.781 -18.727 25.075 1.00 17.86 124 PHE B N 1
ATOM 906 C CA . PHE A 1 124 ? -28.759 -19.748 25.137 1.00 18.06 124 PHE B CA 1
ATOM 907 C C . PHE A 1 124 ? -29.356 -21.088 25.550 1.00 18.34 124 PHE B C 1
ATOM 908 O O . PHE A 1 124 ? -30.193 -21.151 26.455 1.00 18.35 124 PHE B O 1
ATOM 916 N N . GLY A 1 125 ? -28.925 -22.144 24.866 1.00 19.49 125 GLY B N 1
ATOM 917 C CA . GLY A 1 125 ? -29.396 -23.499 25.147 1.00 20.70 125 GLY B CA 1
ATOM 918 C C . GLY A 1 125 ? -30.750 -23.871 24.569 1.00 21.71 125 GLY B C 1
ATOM 919 O O . GLY A 1 125 ? -31.255 -24.964 24.865 1.00 24.08 125 GLY B O 1
ATOM 920 N N . THR A 1 126 ? -31.357 -22.996 23.759 1.00 21.62 126 THR B N 1
ATOM 921 C CA . THR A 1 126 ? -32.640 -23.309 23.125 1.00 21.63 126 THR B CA 1
ATOM 922 C C . THR A 1 126 ? -32.395 -24.137 21.872 1.00 22.39 126 THR B C 1
ATOM 923 O O . THR A 1 126 ? -31.305 -24.104 21.297 1.00 22.23 126 THR B O 1
ATOM 927 N N . ARG A 1 127 ? -33.417 -24.884 21.467 1.00 23.19 127 ARG B N 1
ATOM 928 C CA . ARG A 1 127 ? -33.370 -25.729 20.273 1.00 24.71 127 ARG B CA 1
ATOM 929 C C . ARG A 1 127 ? -34.599 -25.469 19.417 1.00 23.32 127 ARG B C 1
ATOM 930 O O . ARG A 1 127 ? -35.641 -25.076 19.927 1.00 23.66 127 ARG B O 1
ATOM 938 N N . ALA A 1 128 ? -34.474 -25.693 18.111 1.00 22.89 128 ALA B N 1
ATOM 939 C CA . ALA A 1 128 ? -35.605 -25.553 17.191 1.00 23.34 128 ALA B CA 1
ATOM 940 C C . ALA A 1 128 ? -36.775 -26.392 17.701 1.00 23.39 128 ALA B C 1
ATOM 941 O O . ALA A 1 128 ? -36.597 -27.568 18.032 1.00 24.42 128 ALA B O 1
ATOM 943 N N . GLY A 1 129 ? -37.943 -25.764 17.791 1.00 24.14 129 GLY B N 1
ATOM 944 C CA . GLY A 1 129 ? -39.115 -26.373 18.413 1.00 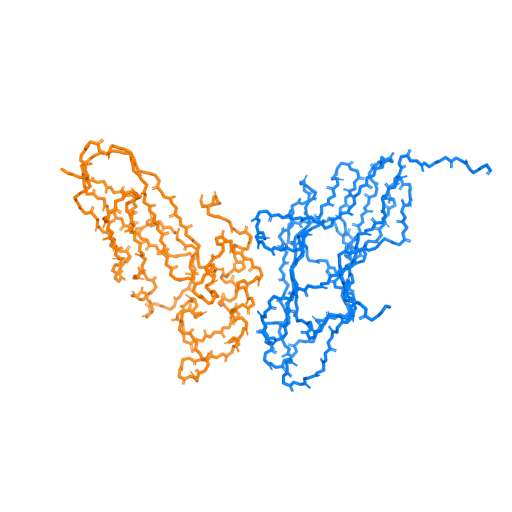24.61 129 GLY B CA 1
ATOM 945 C C . GLY A 1 129 ? -39.487 -25.705 19.723 1.00 25.38 129 GLY B C 1
ATOM 946 O O . GLY A 1 129 ? -40.669 -25.661 20.082 1.00 24.82 129 GLY B O 1
ATOM 947 N N . ASP A 1 130 ? -38.485 -25.193 20.445 1.00 25.72 130 ASP B N 1
ATOM 948 C CA . ASP A 1 130 ? -38.726 -24.474 21.699 1.00 25.54 130 ASP B CA 1
ATOM 949 C C . ASP A 1 130 ? -39.441 -23.154 21.471 1.00 27.01 130 ASP B C 1
ATOM 950 O O . ASP A 1 130 ? -39.234 -22.490 20.444 1.00 26.05 130 ASP B O 1
ATOM 955 N N . GLU A 1 131 ? -40.251 -22.774 22.460 1.00 27.87 131 GLU B N 1
ATOM 956 C CA . GLU A 1 131 ? -40.936 -21.482 22.488 1.00 29.30 131 GLU B CA 1
ATOM 957 C C . GLU A 1 131 ? -39.957 -20.326 22.318 1.00 27.97 131 GLU B C 1
ATOM 958 O O . GLU A 1 131 ? -40.231 -19.402 21.559 1.00 27.63 131 GLU B O 1
ATOM 964 N N . GLU A 1 132 ? -38.826 -20.383 23.023 1.00 27.12 132 GLU B N 1
ATOM 965 C CA . GLU A 1 132 ? -37.895 -19.248 23.067 1.00 26.45 132 GLU B CA 1
ATOM 966 C C . GLU A 1 132 ? -36.749 -19.314 22.051 1.00 24.29 132 GLU B C 1
ATOM 967 O O . GLU A 1 132 ? -35.982 -18.366 21.956 1.00 23.40 132 GLU B O 1
ATOM 973 N N . TYR A 1 133 ? -36.629 -20.402 21.289 1.00 22.17 133 TYR B N 1
ATOM 974 C CA . TYR A 1 133 ? -35.669 -20.448 20.174 1.00 21.30 133 TYR B CA 1
ATOM 975 C C . TYR A 1 133 ? -36.015 -19.372 19.145 1.00 21.35 133 TYR B C 1
ATOM 976 O O . TYR A 1 133 ? -37.180 -19.186 18.805 1.00 22.22 133 TYR B O 1
ATOM 985 N N . VAL A 1 134 ? -34.992 -18.649 18.690 1.00 20.79 134 VAL B N 1
ATOM 986 C CA . VAL A 1 134 ? -35.129 -17.594 17.689 1.00 21.12 134 VAL B CA 1
ATOM 987 C C . VAL A 1 134 ? -34.237 -17.978 16.518 1.00 21.15 134 VAL B C 1
ATOM 988 O O . VAL A 1 134 ? -33.014 -17.974 16.636 1.00 20.93 134 VAL B O 1
ATOM 992 N N . ALA A 1 135 ? -34.855 -18.324 15.387 1.00 21.79 135 ALA B N 1
ATOM 993 C CA . ALA A 1 135 ? -34.125 -18.834 14.225 1.00 22.34 135 ALA B CA 1
ATOM 994 C C . ALA A 1 135 ? -32.979 -17.926 13.773 1.00 21.89 135 ALA B C 1
ATOM 995 O O . ALA A 1 135 ? -31.896 -18.408 13.455 1.00 22.75 135 ALA B O 1
ATOM 997 N N . GLU A 1 136 ? -33.212 -16.616 13.804 1.00 23.05 136 GLU B N 1
ATOM 998 C CA . GLU A 1 136 ? -32.248 -15.634 13.291 1.00 23.49 136 GLU B CA 1
ATOM 999 C C . GLU A 1 136 ? -31.021 -15.482 14.202 1.00 22.36 136 GLU B C 1
ATOM 1000 O O . GLU A 1 136 ? -29.982 -14.973 13.768 1.00 21.90 136 GLU B O 1
ATOM 1006 N N . LEU A 1 137 ? -31.136 -15.928 15.455 1.00 20.67 137 LEU B N 1
ATOM 1007 C CA . LEU A 1 137 ? -30.001 -15.960 16.380 1.00 20.12 137 LEU B CA 1
ATOM 1008 C C . LEU A 1 137 ? -29.232 -17.286 16.364 1.00 19.31 137 LEU B C 1
ATOM 1009 O O . LEU A 1 137 ? -28.154 -17.372 16.937 1.00 19.42 137 LEU B O 1
ATOM 1014 N N . ASP A 1 138 ? -29.784 -18.306 15.703 1.00 19.29 138 ASP B N 1
ATOM 1015 C CA . ASP A 1 138 ? -29.074 -19.548 15.421 1.00 19.98 138 ASP B CA 1
ATOM 1016 C C . ASP A 1 138 ? -28.183 -19.289 14.208 1.00 20.31 138 ASP B C 1
ATOM 1017 O O . ASP A 1 138 ? -28.551 -19.596 13.070 1.00 20.77 138 ASP B O 1
ATOM 1022 N N . LEU A 1 139 ? -27.012 -18.716 14.461 1.00 19.86 139 LEU B N 1
ATOM 1023 C CA . LEU A 1 139 ? -26.182 -18.163 13.388 1.00 19.97 139 LEU B CA 1
ATOM 1024 C C . LEU A 1 139 ? -25.683 -19.216 12.400 1.00 20.65 139 LEU B C 1
ATOM 1025 O O . LEU A 1 139 ? -25.682 -18.962 11.196 1.00 20.77 139 LEU B O 1
ATOM 1030 N N . ASN A 1 140 ? -25.283 -20.389 12.891 1.00 21.18 140 ASN B N 1
ATOM 1031 C CA . ASN A 1 140 ? -24.868 -21.495 11.995 1.00 21.94 140 ASN B CA 1
ATOM 1032 C C . ASN A 1 140 ? -26.032 -22.386 11.512 1.00 22.81 140 ASN B C 1
ATOM 1033 O O . ASN A 1 140 ? -25.798 -23.362 10.786 1.00 23.04 140 ASN B O 1
ATOM 1038 N N . MET A 1 141 ? -27.252 -22.058 11.950 1.00 23.45 141 MET B N 1
ATOM 1039 C CA A MET A 1 141 ? -28.488 -22.693 11.478 0.50 24.63 141 MET B CA 1
ATOM 1040 C CA B MET A 1 141 ? -28.479 -22.690 11.469 0.50 24.47 141 MET B CA 1
ATOM 1041 C C . MET A 1 141 ? -28.448 -24.217 11.623 1.00 24.49 141 MET B C 1
ATOM 1042 O O . MET A 1 141 ? -28.836 -24.957 10.708 1.00 25.67 141 MET B O 1
ATOM 1051 N N . ASP A 1 142 ? -27.993 -24.677 12.791 1.00 23.87 142 ASP B N 1
ATOM 1052 C CA . ASP A 1 142 ? -27.902 -26.113 13.102 1.00 23.49 142 ASP B CA 1
ATOM 1053 C C . ASP A 1 142 ? -29.018 -26.599 14.043 1.00 23.57 142 ASP B C 1
ATOM 1054 O O . ASP A 1 142 ? -28.983 -27.746 14.494 1.00 24.81 142 ASP B O 1
ATOM 1059 N N . GLY A 1 143 ? -29.991 -25.734 14.336 1.00 23.22 143 GLY B N 1
ATOM 1060 C CA . GLY A 1 143 ? -31.133 -26.094 15.184 1.00 22.78 143 GLY B CA 1
ATOM 1061 C C . GLY A 1 143 ? -30.927 -25.943 16.682 1.00 22.31 143 GLY B C 1
ATOM 1062 O O . GLY A 1 143 ? -31.787 -26.363 17.459 1.00 23.21 143 GLY B O 1
ATOM 1063 N N . ALA A 1 144 ? -29.805 -25.352 17.095 1.00 21.32 144 ALA B N 1
ATOM 1064 C CA . ALA A 1 144 ? -29.549 -25.076 18.514 1.00 20.85 144 ALA B CA 1
ATOM 1065 C C . ALA A 1 144 ? -28.848 -23.734 18.640 1.00 20.60 144 ALA B C 1
ATOM 1066 O O . ALA A 1 144 ? -28.067 -23.365 17.761 1.00 21.04 144 ALA B O 1
ATOM 1068 N N . ILE A 1 145 ? -29.135 -23.005 19.715 1.00 19.95 145 ILE B N 1
ATOM 1069 C CA . ILE A 1 145 ? -28.413 -21.772 20.027 1.00 19.56 145 ILE B CA 1
ATOM 1070 C C . ILE A 1 145 ? -27.507 -22.059 21.211 1.00 19.54 145 ILE B C 1
ATOM 1071 O O . ILE A 1 145 ? -27.983 -22.335 22.317 1.00 20.15 145 ILE B O 1
ATOM 1076 N N . ASN A 1 146 ? -26.201 -22.002 20.973 1.00 19.64 146 ASN B N 1
ATOM 1077 C CA . ASN A 1 146 ? -25.234 -22.465 21.952 1.00 20.04 146 ASN B CA 1
ATOM 1078 C C . ASN A 1 146 ? -23.851 -21.838 21.721 1.00 20.13 146 ASN B C 1
ATOM 1079 O O . ASN A 1 146 ? -23.750 -20.814 21.043 1.00 19.08 146 ASN B O 1
ATOM 1084 N N . LEU A 1 147 ? -22.799 -22.413 22.296 1.00 20.48 147 LEU B N 1
ATOM 1085 C CA . LEU A 1 147 ? -21.483 -21.787 22.254 1.00 21.35 147 LEU B CA 1
ATOM 1086 C C . LEU A 1 147 ? -20.865 -21.697 20.858 1.00 20.68 147 LEU B C 1
ATOM 1087 O O . LEU A 1 147 ? -20.035 -20.824 20.631 1.00 20.39 147 LEU B O 1
ATOM 1092 N N . PHE A 1 148 ? -21.265 -22.567 19.925 1.00 20.87 148 PHE B N 1
ATOM 1093 C CA . PHE A 1 148 ? -20.803 -22.434 18.534 1.00 21.35 148 PHE B CA 1
ATOM 1094 C C . PHE A 1 148 ? -21.268 -21.119 17.909 1.00 19.94 148 PHE B C 1
ATOM 1095 O O . PHE A 1 148 ? -20.509 -20.487 17.178 1.00 20.40 148 PHE B O 1
ATOM 1103 N N . ASP A 1 149 ? -22.499 -20.712 18.216 1.00 18.47 149 ASP B N 1
ATOM 1104 C CA . ASP A 1 149 ? -23.050 -19.444 17.711 1.00 18.10 149 ASP B CA 1
ATOM 1105 C C . ASP A 1 149 ? -22.330 -18.253 18.341 1.00 17.84 149 ASP B C 1
ATOM 1106 O O . ASP A 1 149 ? -22.005 -17.282 17.654 1.00 17.73 149 ASP B O 1
ATOM 1111 N N . ILE A 1 150 ? -22.087 -18.331 19.646 1.00 17.63 150 ILE B N 1
ATOM 1112 C CA . ILE A 1 150 ? -21.323 -17.295 20.339 1.00 17.57 150 ILE B CA 1
ATOM 1113 C C . ILE A 1 150 ? -19.883 -17.219 19.808 1.00 17.39 150 ILE B C 1
ATOM 1114 O O . ILE A 1 150 ? -19.353 -16.123 19.609 1.00 17.04 150 ILE B O 1
ATOM 1119 N N . ALA A 1 151 ? -19.260 -18.371 19.554 1.00 17.23 151 ALA B N 1
ATOM 1120 C CA . ALA A 1 151 ? -17.902 -18.402 19.014 1.00 17.71 151 ALA B CA 1
ATOM 1121 C C . ALA A 1 151 ? -17.789 -17.728 17.640 1.00 17.47 151 ALA B C 1
ATOM 1122 O O . ALA A 1 151 ? -16.762 -17.131 17.336 1.00 17.47 151 ALA B O 1
ATOM 1124 N N . ILE A 1 152 ? -18.842 -17.825 16.825 1.00 17.87 152 ILE B N 1
ATOM 1125 C CA . ILE A 1 152 ? -18.885 -17.137 15.521 1.00 18.30 152 ILE B CA 1
ATOM 1126 C C . ILE A 1 152 ? -18.801 -15.620 15.718 1.00 18.44 152 ILE B C 1
ATOM 1127 O O . ILE A 1 152 ? -18.045 -14.942 15.026 1.00 18.96 152 ILE B O 1
ATOM 1132 N N . VAL A 1 153 ? -19.564 -15.101 16.674 1.00 18.58 153 VAL B N 1
ATOM 1133 C CA . VAL A 1 153 ? -19.527 -13.669 16.984 1.00 18.55 153 VAL B CA 1
ATOM 1134 C C . VAL A 1 153 ? -18.124 -13.266 17.435 1.00 18.44 153 VAL B C 1
ATOM 1135 O O . VAL A 1 153 ? -17.551 -12.275 16.941 1.00 18.60 153 VAL B O 1
ATOM 1139 N N . ILE A 1 154 ? -17.555 -14.054 18.344 1.00 18.14 154 ILE B N 1
ATOM 1140 C CA . ILE A 1 154 ? -16.263 -13.738 18.939 1.00 18.60 154 ILE B CA 1
ATOM 1141 C C . ILE A 1 154 ? -15.130 -13.770 17.900 1.00 18.52 154 ILE B C 1
ATOM 1142 O O . ILE A 1 154 ? -14.170 -13.012 18.003 1.00 18.08 154 ILE B O 1
ATOM 1147 N N . ARG A 1 155 ? -15.252 -14.617 16.880 1.00 18.95 155 ARG B N 1
ATOM 1148 C CA . ARG A 1 155 ? -14.249 -14.662 15.819 1.00 20.80 155 ARG B CA 1
ATOM 1149 C C . ARG A 1 155 ? -13.960 -13.281 15.217 1.00 19.02 155 ARG B C 1
ATOM 1150 O O . ARG A 1 155 ? -12.814 -12.993 14.873 1.00 20.22 155 ARG B O 1
ATOM 1158 N N . HIS A 1 156 ? -14.988 -12.442 15.103 1.00 18.37 156 HIS B N 1
ATOM 1159 C CA . HIS A 1 156 ? -14.830 -11.075 14.584 1.00 18.12 156 HIS B CA 1
ATOM 1160 C C . HIS A 1 156 ? -15.165 -10.013 15.630 1.00 17.08 156 HIS B C 1
ATOM 1161 O O . HIS A 1 156 ? -15.717 -8.955 15.328 1.00 16.86 156 HIS B O 1
ATOM 1168 N N . PHE A 1 157 ? -14.761 -10.297 16.862 1.00 16.30 157 PHE B N 1
ATOM 1169 C CA . PHE A 1 157 ? -14.992 -9.377 17.980 1.00 16.03 157 PHE B CA 1
ATOM 1170 C C . PHE A 1 157 ? -14.347 -8.019 17.706 1.00 16.21 157 PHE B C 1
ATOM 1171 O O . PHE A 1 157 ? -13.219 -7.932 17.201 1.00 16.54 157 PHE B O 1
ATOM 1179 N N . ASN A 1 158 ? -15.099 -6.968 18.022 1.00 15.71 158 ASN B N 1
ATOM 1180 C CA . ASN A 1 158 ? -14.724 -5.567 17.792 1.00 16.14 158 ASN B CA 1
ATOM 1181 C C . ASN A 1 158 ? -14.648 -5.122 16.328 1.00 16.68 158 ASN B C 1
ATOM 1182 O O . ASN A 1 158 ? -14.209 -4.009 16.047 1.00 17.49 158 ASN B O 1
ATOM 1187 N N . ALA A 1 159 ? -15.143 -5.944 15.407 1.00 17.08 159 ALA B N 1
ATOM 1188 C CA . ALA A 1 159 ? -15.127 -5.593 13.984 1.00 18.13 159 ALA B CA 1
ATOM 1189 C C . ALA A 1 159 ? -16.084 -4.448 13.669 1.00 18.35 159 ALA B C 1
ATOM 1190 O O . ALA A 1 159 ? -17.164 -4.348 14.243 1.00 17.58 159 ALA B O 1
ATOM 1192 N N . LEU A 1 160 ? -15.648 -3.576 12.762 1.00 18.62 160 LEU B N 1
ATOM 1193 C CA . LEU A 1 160 ? -16.471 -2.527 12.170 1.00 19.76 160 LEU B CA 1
ATOM 1194 C C . LEU A 1 160 ? -16.476 -2.773 10.658 1.00 20.23 160 LEU B C 1
ATOM 1195 O O . LEU A 1 160 ? -15.618 -3.516 10.172 1.00 20.49 160 LEU B O 1
ATOM 1200 N N . PRO A 1 161 ? -17.428 -2.168 9.914 1.00 21.30 161 PRO B N 1
ATOM 1201 C CA . PRO A 1 161 ? -17.464 -2.420 8.457 1.00 22.55 161 PRO B CA 1
ATOM 1202 C C . PRO A 1 161 ? -16.170 -2.059 7.714 1.00 24.07 161 PRO B C 1
ATOM 1203 O O . PRO A 1 161 ? -15.865 -2.670 6.694 1.00 24.68 161 PRO B O 1
ATOM 1207 N N . SER A 1 162 ? -15.410 -1.098 8.235 1.00 25.80 162 SER B N 1
ATOM 1208 C CA . SER A 1 162 ? -14.094 -0.752 7.687 1.00 28.27 162 SER B CA 1
ATOM 1209 C C . SER A 1 162 ? -13.025 -1.854 7.782 1.00 29.68 162 SER B C 1
ATOM 1210 O O . SER A 1 162 ? -12.022 -1.793 7.066 1.00 30.94 162 SER B O 1
ATOM 1213 N N . ARG A 1 163 ? -13.217 -2.844 8.657 1.00 29.55 163 ARG B N 1
ATOM 1214 C CA . ARG A 1 163 ? -12.258 -3.946 8.796 1.00 30.84 163 ARG B CA 1
ATOM 1215 C C . ARG A 1 163 ? -12.376 -5.058 7.742 1.00 28.75 163 ARG B C 1
ATOM 1216 O O . ARG A 1 163 ? -11.503 -5.925 7.679 1.00 29.81 163 ARG B O 1
ATOM 1224 N N . TYR A 1 164 ? -13.428 -5.045 6.918 1.00 26.80 164 TYR B N 1
ATOM 1225 C CA . TYR A 1 164 ? -13.551 -6.024 5.816 1.00 25.23 164 TYR B CA 1
ATOM 1226 C C . TYR A 1 164 ? -12.396 -5.910 4.811 1.00 26.59 164 TYR B C 1
ATOM 1227 O O . TYR A 1 164 ? -11.843 -4.829 4.618 1.00 28.88 164 TYR B O 1
ATOM 1236 N N . ASP B 2 6 ? -21.107 3.619 49.436 1.00 42.75 16 ASP A N 1
ATOM 1237 C CA . ASP B 2 6 ? -22.086 4.518 48.750 1.00 41.82 16 ASP A CA 1
ATOM 1238 C C . ASP B 2 6 ? -23.489 3.922 48.610 1.00 40.87 16 ASP A C 1
ATOM 1239 O O . ASP B 2 6 ? -24.476 4.646 48.739 1.00 41.46 16 ASP A O 1
ATOM 1244 N N . LYS B 2 7 ? -23.551 2.617 48.320 1.00 39.67 17 LYS A N 1
ATOM 1245 C CA . LYS B 2 7 ? -24.711 1.955 47.681 1.00 38.64 17 LYS A CA 1
ATOM 1246 C C . LYS B 2 7 ? -24.853 2.327 46.195 1.00 35.07 17 LYS A C 1
ATOM 1247 O O . LYS B 2 7 ? -25.698 1.774 45.497 1.00 35.68 17 LYS A O 1
ATOM 1253 N N . ALA B 2 8 ? -23.993 3.220 45.708 1.00 31.74 18 ALA A N 1
ATOM 1254 C CA . ALA B 2 8 ? -24.100 3.789 44.385 1.00 28.34 18 ALA A CA 1
ATOM 1255 C C . ALA B 2 8 ? -23.393 2.849 43.445 1.00 24.73 18 ALA A C 1
ATOM 1256 O O . ALA B 2 8 ? -22.416 2.180 43.810 1.00 24.62 18 ALA A O 1
ATOM 1258 N N . SER B 2 9 ? -23.885 2.817 42.224 1.00 21.36 19 SER A N 1
ATOM 1259 C CA . SER B 2 9 ? -23.410 1.856 41.247 1.00 19.72 19 SER A CA 1
ATOM 1260 C C . SER B 2 9 ? -22.185 2.428 40.559 1.00 17.48 19 SER A C 1
ATOM 1261 O O . SER B 2 9 ? -22.187 3.588 40.138 1.00 17.20 19 SER A O 1
ATOM 1264 N N . SER B 2 10 ? -21.134 1.617 40.453 1.00 15.84 20 SER A N 1
ATOM 1265 C CA . SER B 2 10 ? -19.952 2.029 39.721 1.00 15.70 20 SER A CA 1
ATOM 1266 C C . SER B 2 10 ? -19.154 0.866 39.186 1.00 14.60 20 SER A C 1
ATOM 1267 O O . SER B 2 10 ? -19.255 -0.259 39.672 1.00 13.76 20 SER A O 1
ATOM 1270 N N . ILE B 2 11 ? -18.346 1.184 38.183 1.00 14.19 21 ILE A N 1
ATOM 1271 C CA . ILE B 2 11 ? -17.194 0.378 37.809 1.00 14.44 21 ILE A CA 1
ATOM 1272 C C . ILE B 2 11 ? -15.983 1.250 38.127 1.00 14.63 21 ILE A C 1
ATOM 1273 O O . ILE B 2 11 ? -16.020 2.468 37.907 1.00 14.33 21 ILE A O 1
ATOM 1278 N N A GLU B 2 12 ? -14.924 0.635 38.655 0.50 15.13 22 GLU A N 1
ATOM 1279 N N B GLU B 2 12 ? -14.930 0.629 38.645 0.50 15.08 22 GLU A N 1
ATOM 1280 C CA A GLU B 2 12 ? -13.754 1.366 39.141 0.50 15.78 22 GLU A CA 1
ATOM 1281 C CA B GLU B 2 12 ? -13.749 1.354 39.064 0.50 15.69 22 GLU A CA 1
ATOM 1282 C C A GLU B 2 12 ? -12.466 0.647 38.781 0.50 15.68 22 GLU A C 1
ATOM 1283 C C B GLU B 2 12 ? -12.508 0.634 38.591 0.50 15.57 22 GLU A C 1
ATOM 1284 O O A GLU B 2 12 ? -12.381 -0.575 38.936 0.50 15.06 22 GLU A O 1
ATOM 1285 O O B GLU B 2 12 ? -12.519 -0.579 38.402 0.50 14.91 22 GLU A O 1
ATOM 1296 N N . LEU B 2 13 ? -11.466 1.414 38.338 1.00 15.55 23 LEU A N 1
ATOM 1297 C CA . LEU B 2 13 ? -10.096 0.915 38.176 1.00 15.87 23 LEU A CA 1
ATOM 1298 C C . LEU B 2 13 ? -9.271 1.670 39.208 1.00 16.67 23 LEU A C 1
ATOM 1299 O O . LEU B 2 13 ? -9.239 2.896 39.183 1.00 16.30 23 LEU A O 1
ATOM 1304 N N . LYS B 2 14 ? -8.633 0.947 40.122 1.00 18.52 24 LYS A N 1
ATOM 1305 C CA . LYS B 2 14 ? -7.761 1.586 41.110 1.00 20.93 24 LYS A CA 1
ATOM 1306 C C . LYS B 2 14 ? -6.441 0.852 41.218 1.00 20.60 24 LYS A C 1
ATOM 1307 O O . LYS B 2 14 ? -6.379 -0.374 41.082 1.00 18.72 24 LYS A O 1
ATOM 1313 N N . PHE B 2 15 ? -5.395 1.628 41.471 1.00 21.27 25 PHE A N 1
ATOM 1314 C CA . PHE B 2 15 ? -4.059 1.090 41.628 1.00 23.06 25 PHE A CA 1
ATOM 1315 C C . PHE B 2 15 ? -3.722 0.929 43.092 1.00 24.29 25 PHE A C 1
ATOM 1316 O O . PHE B 2 15 ? -4.225 1.673 43.940 1.00 24.55 25 PHE A O 1
ATOM 1324 N N . ASP B 2 16 ? -2.887 -0.063 43.381 1.00 25.86 26 ASP A N 1
ATOM 1325 C CA . ASP B 2 16 ? -2.385 -0.254 44.741 1.00 27.62 26 ASP A CA 1
ATOM 1326 C C . ASP B 2 16 ? -1.476 0.908 45.183 1.00 29.87 26 ASP A C 1
ATOM 1327 O O . ASP B 2 16 ? -1.514 1.302 46.353 1.00 31.93 26 ASP A O 1
ATOM 1332 N N . ARG B 2 17 ? -0.698 1.461 44.247 1.00 32.10 27 ARG A N 1
ATOM 1333 C CA . ARG B 2 17 ? 0.107 2.684 44.458 1.00 34.18 27 ARG A CA 1
ATOM 1334 C C . ARG B 2 17 ? 0.131 3.520 43.169 1.00 33.82 27 ARG A C 1
ATOM 1335 O O . ARG B 2 17 ? -0.015 2.961 42.082 1.00 33.87 27 ARG A O 1
ATOM 1343 N N . ASN B 2 18 ? 0.321 4.841 43.276 1.00 32.67 28 ASN A N 1
ATOM 1344 C CA . ASN B 2 18 ? 0.418 5.718 42.085 1.00 34.38 28 ASN A CA 1
ATOM 1345 C C . ASN B 2 18 ? 1.820 6.312 41.854 1.00 32.97 28 ASN A C 1
ATOM 1346 O O . ASN B 2 18 ? 1.993 7.197 41.007 1.00 32.50 28 ASN A O 1
ATOM 1351 N N . LYS B 2 19 ? 2.801 5.816 42.608 1.00 33.47 29 LYS A N 1
ATOM 1352 C CA . LYS B 2 19 ? 4.200 6.199 42.458 1.00 33.51 29 LYS A CA 1
ATOM 1353 C C . LYS B 2 19 ? 5.040 4.929 42.428 1.00 32.67 29 LYS A C 1
ATOM 1354 O O . LYS B 2 19 ? 4.664 3.900 43.002 1.00 30.55 29 LYS A O 1
ATOM 1360 N N . GLY B 2 20 ? 6.188 5.000 41.766 1.00 31.35 30 GLY A N 1
ATOM 1361 C CA . GLY B 2 20 ? 7.099 3.867 41.749 1.00 31.54 30 GLY A CA 1
ATOM 1362 C C . GLY B 2 20 ? 8.403 4.156 41.045 1.00 29.98 30 GLY A C 1
ATOM 1363 O O . GLY B 2 20 ? 8.579 5.216 40.440 1.00 30.53 30 GLY A O 1
ATOM 1364 N N . GLU B 2 21 ? 9.318 3.198 41.144 1.00 30.42 31 GLU A N 1
ATOM 1365 C CA . GLU B 2 21 ? 10.581 3.233 40.423 1.00 29.91 31 GLU A CA 1
ATOM 1366 C C . GLU B 2 21 ? 10.489 2.356 39.181 1.00 29.14 31 GLU A C 1
ATOM 1367 O O . GLU B 2 21 ? 9.615 1.487 39.080 1.00 27.42 31 GLU A O 1
ATOM 1373 N N . VAL B 2 22 ? 11.410 2.583 38.248 1.00 28.23 32 VAL A N 1
ATOM 1374 C CA . VAL B 2 22 ? 11.482 1.793 37.017 1.00 27.87 32 VAL A CA 1
ATOM 1375 C C . VAL B 2 22 ? 11.595 0.313 37.384 1.00 27.09 32 VAL A C 1
ATOM 1376 O O . VAL B 2 22 ? 12.372 -0.058 38.265 1.00 28.89 32 VAL A O 1
ATOM 1380 N N . GLY B 2 23 ? 10.783 -0.519 36.733 1.00 26.54 33 GLY A N 1
ATOM 1381 C CA . GLY B 2 23 ? 10.763 -1.957 36.988 1.00 25.64 33 GLY A CA 1
ATOM 1382 C C . GLY B 2 23 ? 9.769 -2.434 38.034 1.00 25.07 33 GLY A C 1
ATOM 1383 O O . GLY B 2 23 ? 9.543 -3.635 38.155 1.00 24.40 33 GLY A O 1
ATOM 1384 N N . ASP B 2 24 ? 9.189 -1.513 38.807 1.00 24.60 34 ASP A N 1
ATOM 1385 C CA . ASP B 2 24 ? 8.099 -1.865 39.717 1.00 25.04 34 ASP A CA 1
ATOM 1386 C C . ASP B 2 24 ? 6.868 -2.224 38.890 1.00 23.47 34 ASP A C 1
ATOM 1387 O O . ASP B 2 24 ? 6.665 -1.669 37.804 1.00 23.64 34 ASP A O 1
ATOM 1392 N N . ILE B 2 25 ? 6.067 -3.148 39.408 1.00 23.61 35 ILE A N 1
ATOM 1393 C CA . ILE B 2 25 ? 4.783 -3.504 38.790 1.00 23.45 35 ILE A CA 1
ATOM 1394 C C . ILE B 2 25 ? 3.661 -2.989 39.688 1.00 22.65 35 ILE A C 1
ATOM 1395 O O . ILE B 2 25 ? 3.482 -3.476 40.806 1.00 23.80 35 ILE A O 1
ATOM 1400 N N . LEU B 2 26 ? 2.935 -1.988 39.188 1.00 21.98 36 LEU A N 1
ATOM 1401 C CA . LEU B 2 26 ? 1.761 -1.446 39.876 1.00 22.06 36 LEU A CA 1
ATOM 1402 C C . LEU B 2 26 ? 0.566 -2.289 39.460 1.00 21.41 36 LEU A C 1
ATOM 1403 O O . LEU B 2 26 ? 0.424 -2.612 38.283 1.00 22.40 36 LEU A O 1
ATOM 1408 N N . ILE B 2 27 ? -0.275 -2.647 40.420 1.00 20.27 37 ILE A N 1
ATOM 1409 C CA . ILE B 2 27 ? -1.426 -3.510 40.156 1.00 20.11 37 ILE A CA 1
ATOM 1410 C C . ILE B 2 27 ? -2.675 -2.652 40.030 1.00 19.14 37 ILE A C 1
ATOM 1411 O O . ILE B 2 27 ? -3.047 -1.959 40.984 1.00 18.49 37 ILE A O 1
ATOM 1416 N N . GLY B 2 28 ? -3.311 -2.715 38.859 1.00 17.85 38 GLY A N 1
ATOM 1417 C CA . GLY B 2 28 ? -4.598 -2.064 38.614 1.00 17.85 38 GLY A CA 1
ATOM 1418 C C . GLY B 2 28 ? -5.712 -3.082 38.765 1.00 17.69 38 GLY A C 1
ATOM 1419 O O . GLY B 2 28 ? -5.738 -4.082 38.047 1.00 18.66 38 GLY A O 1
ATOM 1420 N N . THR B 2 29 ? -6.623 -2.836 39.701 1.00 16.91 39 THR A N 1
ATOM 1421 C CA . THR B 2 29 ? -7.733 -3.747 39.980 1.00 16.78 39 THR A CA 1
ATOM 1422 C C . THR B 2 29 ? -9.015 -3.117 39.457 1.00 16.25 39 THR A C 1
ATOM 1423 O O . THR B 2 29 ? -9.340 -1.977 39.815 1.00 15.73 39 THR A O 1
ATOM 1427 N N . VAL B 2 30 ? -9.713 -3.851 38.590 1.00 15.73 40 VAL A N 1
ATOM 1428 C CA . VAL B 2 30 ? -10.997 -3.418 38.048 1.00 15.87 40 VAL A CA 1
ATOM 1429 C C . VAL B 2 30 ? -12.079 -4.071 38.887 1.00 16.05 40 VAL A C 1
ATOM 1430 O O . VAL B 2 30 ? -12.125 -5.301 38.986 1.00 15.37 40 VAL A O 1
ATOM 1434 N N A ARG B 2 31 ? -12.922 -3.241 39.498 0.50 16.24 41 ARG A N 1
ATOM 1435 N N B ARG B 2 31 ? -12.948 -3.253 39.478 0.50 16.79 41 ARG A N 1
ATOM 1436 C CA A ARG B 2 31 ? -14.002 -3.699 40.363 0.50 16.82 41 ARG A CA 1
ATOM 1437 C CA B ARG B 2 31 ? -13.974 -3.730 40.402 0.50 17.72 41 ARG A CA 1
ATOM 1438 C C A ARG B 2 31 ? -15.336 -3.198 39.850 0.50 16.55 41 ARG A C 1
ATOM 1439 C C B ARG B 2 31 ? -15.328 -3.139 40.001 0.50 17.13 41 ARG A C 1
ATOM 1440 O O A ARG B 2 31 ? -15.399 -2.200 39.138 0.50 15.91 41 ARG A O 1
ATOM 1441 O O B ARG B 2 31 ? -15.393 -2.017 39.501 0.50 16.54 41 ARG A O 1
ATOM 1456 N N . ILE B 2 32 ? -16.399 -3.898 40.227 1.00 16.58 42 ILE A N 1
ATOM 1457 C CA . ILE B 2 32 ? -17.766 -3.390 40.085 1.00 17.10 42 ILE A CA 1
ATOM 1458 C C . ILE B 2 32 ? -18.348 -3.257 41.483 1.00 16.82 42 ILE A C 1
ATOM 1459 O O . ILE B 2 32 ? -18.007 -4.025 42.374 1.00 16.46 42 ILE A O 1
ATOM 1464 N N . ASN B 2 33 ? -19.207 -2.263 41.663 1.00 17.19 43 ASN A N 1
ATOM 1465 C CA . ASN B 2 33 ? -19.833 -1.994 42.956 1.00 18.12 43 ASN A CA 1
ATOM 1466 C C . ASN B 2 33 ? -21.316 -1.786 42.739 1.00 17.67 43 ASN A C 1
ATOM 1467 O O . ASN B 2 33 ? -21.709 -0.892 41.990 1.00 16.59 43 ASN A O 1
ATOM 1472 N N . ASN B 2 34 ? -22.131 -2.619 43.383 1.00 17.97 44 ASN A N 1
ATOM 1473 C CA . ASN B 2 34 ? -23.586 -2.451 43.398 1.00 18.59 44 ASN A CA 1
ATOM 1474 C C . ASN B 2 34 ? -24.219 -2.361 42.013 1.00 17.58 44 ASN A C 1
ATOM 1475 O O . ASN B 2 34 ? -25.087 -1.528 41.773 1.00 17.35 44 ASN A O 1
ATOM 1480 N N . ILE B 2 35 ? -23.778 -3.224 41.104 1.00 16.85 45 ILE A N 1
ATOM 1481 C CA . ILE B 2 35 ? -24.339 -3.271 39.754 1.00 16.64 45 ILE A CA 1
ATOM 1482 C C . ILE B 2 35 ? -25.464 -4.296 39.786 1.00 17.15 45 ILE A C 1
ATOM 1483 O O . ILE B 2 35 ? -25.213 -5.487 39.922 1.00 16.94 45 ILE A O 1
ATOM 1488 N N . LYS B 2 36 ? -26.705 -3.821 39.690 1.00 17.79 46 LYS A N 1
ATOM 1489 C CA . LYS B 2 36 ? -27.864 -4.684 39.878 1.00 19.46 46 LYS A CA 1
ATOM 1490 C C . LYS B 2 36 ? -27.922 -5.799 38.835 1.00 17.53 46 LYS A C 1
ATOM 1491 O O . LYS B 2 36 ? -27.875 -5.534 37.633 1.00 17.64 46 LYS A O 1
ATOM 1497 N N . ASN B 2 37 ? -28.016 -7.039 39.323 1.00 16.52 47 ASN A N 1
ATOM 1498 C CA . ASN B 2 37 ? -28.196 -8.232 38.499 1.00 16.05 47 ASN A CA 1
ATOM 1499 C C . ASN B 2 37 ? -27.098 -8.391 37.442 1.00 14.88 47 ASN A C 1
ATOM 1500 O O . ASN B 2 37 ? -27.326 -8.888 36.341 1.00 14.29 47 ASN A O 1
ATOM 1505 N N . PHE B 2 38 ? -25.893 -7.987 37.827 1.00 14.29 48 PHE A N 1
ATOM 1506 C CA . PHE B 2 38 ? -24.721 -8.000 36.953 1.00 13.87 48 PHE A CA 1
ATOM 1507 C C . PHE B 2 38 ? -24.423 -9.382 36.401 1.00 13.93 48 PHE A C 1
ATOM 1508 O O . PHE B 2 38 ? -24.307 -10.337 37.171 1.00 14.48 48 PHE A O 1
ATOM 1516 N N . ALA B 2 39 ? -24.277 -9.465 35.079 1.00 13.32 49 ALA A N 1
ATOM 1517 C CA . ALA B 2 39 ? -23.978 -10.725 34.403 1.00 13.28 49 ALA A CA 1
ATOM 1518 C C . ALA B 2 39 ? -22.779 -10.697 33.465 1.00 13.36 49 ALA A C 1
ATOM 1519 O O . ALA B 2 39 ? -22.386 -11.745 32.974 1.00 13.64 49 ALA A O 1
ATOM 1521 N N . GLY B 2 40 ? -22.205 -9.527 33.188 1.00 13.07 50 GLY A N 1
ATOM 1522 C CA . GLY B 2 40 ? -21.087 -9.467 32.264 1.00 12.91 50 GLY A CA 1
ATOM 1523 C C . GLY B 2 40 ? -20.689 -8.064 31.891 1.00 12.48 50 GLY A C 1
ATOM 1524 O O . GLY B 2 40 ? -21.354 -7.106 32.262 1.00 12.40 50 GLY A O 1
ATOM 1525 N N . PHE B 2 41 ? -19.593 -7.961 31.146 1.00 12.15 51 PHE A N 1
ATOM 1526 C CA . PHE B 2 41 ? -19.025 -6.669 30.808 1.00 12.14 51 PHE A CA 1
ATOM 1527 C C . PHE B 2 41 ? -18.139 -6.754 29.582 1.00 11.92 51 PHE A C 1
ATOM 1528 O O . PHE B 2 41 ? -17.688 -7.835 29.212 1.00 12.36 51 PHE A O 1
ATOM 1536 N N . GLN B 2 42 ? -17.883 -5.591 28.999 1.00 11.97 52 GLN A N 1
ATOM 1537 C CA . GLN B 2 42 ? -16.751 -5.376 28.103 1.00 12.28 52 GLN A CA 1
ATOM 1538 C C . GLN B 2 42 ? -16.148 -4.045 28.508 1.00 12.31 52 GLN A C 1
ATOM 1539 O O . GLN B 2 42 ? -16.888 -3.098 28.774 1.00 11.75 52 GLN A O 1
ATOM 1545 N N . VAL B 2 43 ? -14.820 -3.970 28.564 1.00 12.36 53 VAL A N 1
ATOM 1546 C CA . VAL B 2 43 ? -14.145 -2.704 28.859 1.00 13.03 53 VAL A CA 1
ATOM 1547 C C . VAL B 2 43 ? -13.005 -2.452 27.901 1.00 13.74 53 VAL A C 1
ATOM 1548 O O . VAL B 2 43 ? -12.392 -3.384 27.389 1.00 13.75 53 VAL A O 1
ATOM 1552 N N . ASN B 2 44 ? -12.733 -1.166 27.704 1.00 14.00 54 ASN A N 1
ATOM 1553 C CA . ASN B 2 44 ? -11.643 -0.670 26.876 1.00 14.42 54 ASN A CA 1
ATOM 1554 C C . ASN B 2 44 ? -10.825 0.274 27.761 1.00 14.97 54 ASN A C 1
ATOM 1555 O O . ASN B 2 44 ? -11.338 1.313 28.196 1.00 14.48 54 ASN A O 1
ATOM 1560 N N . ILE B 2 45 ? -9.575 -0.114 28.034 1.00 15.27 55 ILE A N 1
ATOM 1561 C CA . ILE B 2 45 ? -8.666 0.601 28.939 1.00 15.61 55 ILE A CA 1
ATOM 1562 C C . ILE B 2 45 ? -7.440 1.004 28.139 1.00 16.63 55 ILE A C 1
ATOM 1563 O O . ILE B 2 45 ? -6.854 0.166 27.452 1.00 16.57 55 ILE A O 1
ATOM 1568 N N . VAL B 2 46 ? -7.039 2.270 28.247 1.00 16.82 56 VAL A N 1
ATOM 1569 C CA . VAL B 2 46 ? -5.883 2.773 27.494 1.00 17.30 56 VAL A CA 1
ATOM 1570 C C . VAL B 2 46 ? -4.760 3.218 28.425 1.00 17.50 56 VAL A C 1
ATOM 1571 O O . VAL B 2 46 ? -4.998 3.636 29.560 1.00 17.56 56 VAL A O 1
ATOM 1575 N N . TYR B 2 47 ? -3.533 3.104 27.921 1.00 17.80 57 TYR A N 1
ATOM 1576 C CA . TYR B 2 47 ? -2.334 3.494 28.649 1.00 18.49 57 TYR A CA 1
ATOM 1577 C C . TYR B 2 47 ? -1.265 3.877 27.636 1.00 18.87 57 TYR A C 1
ATOM 1578 O O . TYR B 2 47 ? -1.451 3.679 26.439 1.00 18.46 57 TYR A O 1
ATOM 1587 N N . ASP B 2 48 ? -0.177 4.469 28.124 1.00 20.14 58 ASP A N 1
ATOM 1588 C CA . ASP B 2 48 ? 0.934 4.861 27.271 1.00 21.37 58 ASP A CA 1
ATOM 1589 C C . ASP B 2 48 ? 1.954 3.726 27.304 1.00 20.90 58 ASP A C 1
ATOM 1590 O O . ASP B 2 48 ? 2.603 3.518 28.327 1.00 20.79 58 ASP A O 1
ATOM 1595 N N . PRO B 2 49 ? 2.087 2.982 26.188 1.00 21.83 59 PRO A N 1
ATOM 1596 C CA . PRO B 2 49 ? 2.960 1.813 26.183 1.00 23.01 59 PRO A CA 1
ATOM 1597 C C . PRO B 2 49 ? 4.466 2.131 26.215 1.00 24.35 59 PRO A C 1
ATOM 1598 O O . PRO B 2 49 ? 5.264 1.225 26.439 1.00 25.31 59 PRO A O 1
ATOM 1602 N N . LYS B 2 50 ? 4.830 3.395 25.993 1.00 26.26 60 LYS A N 1
ATOM 1603 C CA . LYS B 2 50 ? 6.213 3.855 26.174 1.00 27.54 60 LYS A CA 1
ATOM 1604 C C . LYS B 2 50 ? 6.567 4.088 27.645 1.00 27.17 60 LYS A C 1
ATOM 1605 O O . LYS B 2 50 ? 7.747 4.101 27.994 1.00 27.38 60 LYS A O 1
ATOM 1611 N N . VAL B 2 51 ? 5.553 4.272 28.499 1.00 25.42 61 VAL A N 1
ATOM 1612 C CA . VAL B 2 51 ? 5.739 4.511 29.936 1.00 24.25 61 VAL A CA 1
ATOM 1613 C C . VAL B 2 51 ? 5.424 3.277 30.793 1.00 22.98 61 VAL A C 1
ATOM 1614 O O . VAL B 2 51 ? 6.091 3.036 31.801 1.00 23.31 61 VAL A O 1
ATOM 1618 N N . LEU B 2 52 ? 4.400 2.508 30.404 1.00 21.86 62 LEU A N 1
ATOM 1619 C CA . LEU B 2 52 ? 3.989 1.319 31.142 1.00 21.29 62 LEU A CA 1
ATOM 1620 C C . LEU B 2 52 ? 3.842 0.118 30.223 1.00 20.14 62 LEU A C 1
ATOM 1621 O O . LEU B 2 52 ? 3.437 0.270 29.077 1.00 19.89 62 LEU A O 1
ATOM 1626 N N . MET B 2 53 ? 4.162 -1.063 30.741 1.00 20.39 63 MET A N 1
ATOM 1627 C CA . MET B 2 53 ? 3.933 -2.318 30.034 1.00 21.50 63 MET A CA 1
ATOM 1628 C C . MET B 2 53 ? 2.927 -3.146 30.814 1.00 20.04 63 MET A C 1
ATOM 1629 O O . MET B 2 53 ? 3.142 -3.435 31.993 1.00 20.18 63 MET A O 1
ATOM 1634 N N . ALA B 2 54 ? 1.849 -3.546 30.142 1.00 20.00 64 ALA A N 1
ATOM 1635 C CA . ALA B 2 54 ? 0.830 -4.390 30.761 1.00 19.94 64 ALA A CA 1
ATOM 1636 C C . ALA B 2 54 ? 1.373 -5.802 30.922 1.00 19.87 64 ALA A C 1
ATOM 1637 O O . ALA B 2 54 ? 1.858 -6.395 29.952 1.00 20.27 64 ALA A O 1
ATOM 1639 N N . VAL B 2 55 ? 1.312 -6.319 32.146 1.00 19.75 65 VAL A N 1
ATOM 1640 C CA . VAL B 2 55 ? 1.816 -7.651 32.481 1.00 20.95 65 VAL A CA 1
ATOM 1641 C C . VAL B 2 55 ? 0.791 -8.399 33.321 1.00 21.61 65 VAL A C 1
ATOM 1642 O O . VAL B 2 55 ? 0.038 -7.802 34.095 1.00 20.58 65 VAL A O 1
ATOM 1646 N N . ASP B 2 56 ? 0.764 -9.714 33.143 1.00 22.18 66 ASP A N 1
ATOM 1647 C CA . ASP B 2 56 ? -0.157 -10.580 33.843 1.00 22.38 66 ASP A CA 1
ATOM 1648 C C . ASP B 2 56 ? 0.407 -10.813 35.241 1.00 23.65 66 ASP A C 1
ATOM 1649 O O . ASP B 2 56 ? 1.479 -11.411 35.379 1.00 24.02 66 ASP A O 1
ATOM 1654 N N . PRO B 2 57 ? -0.313 -10.368 36.293 1.00 24.89 67 PRO A N 1
ATOM 1655 C CA . PRO B 2 57 ? 0.214 -10.514 37.651 1.00 26.33 67 PRO A CA 1
ATOM 1656 C C . PRO B 2 57 ? 0.152 -11.945 38.203 1.00 27.54 67 PRO A C 1
ATOM 1657 O O . PRO B 2 57 ? 0.680 -12.194 39.288 1.00 29.44 67 PRO A O 1
ATOM 1661 N N . GLU B 2 58 ? -0.488 -12.863 37.473 1.00 28.22 68 GLU A N 1
ATOM 1662 C CA . GLU B 2 58 ? -0.591 -14.267 37.869 1.00 29.90 68 GLU A CA 1
ATOM 1663 C C . GLU B 2 58 ? 0.466 -15.129 37.172 1.00 29.46 68 GLU A C 1
ATOM 1664 O O . GLU B 2 58 ? 1.195 -15.876 37.831 1.00 30.81 68 GLU A O 1
ATOM 1670 N N . THR B 2 59 ? 0.544 -15.020 35.847 1.00 29.14 69 THR A N 1
ATOM 1671 C CA . THR B 2 59 ? 1.466 -15.836 35.044 1.00 28.61 69 THR A CA 1
ATOM 1672 C C . THR B 2 59 ? 2.863 -15.220 34.929 1.00 28.87 69 THR A C 1
ATOM 1673 O O . THR B 2 59 ? 3.818 -15.925 34.587 1.00 29.62 69 THR A O 1
ATOM 1677 N N . GLY B 2 60 ? 2.973 -13.915 35.179 1.00 28.07 70 GLY A N 1
ATOM 1678 C CA . GLY B 2 60 ? 4.215 -13.174 34.953 1.00 28.69 70 GLY A CA 1
ATOM 1679 C C . GLY B 2 60 ? 4.525 -12.846 33.499 1.00 27.91 70 GLY A C 1
ATOM 1680 O O . GLY B 2 60 ? 5.601 -12.317 33.205 1.00 29.66 70 GLY A O 1
ATOM 1681 N N . LYS B 2 61 ? 3.609 -13.143 32.577 1.00 26.11 71 LYS A N 1
ATOM 1682 C CA . LYS B 2 61 ? 3.844 -12.879 31.165 1.00 25.60 71 LYS A CA 1
ATOM 1683 C C . LYS B 2 61 ? 3.410 -11.469 30.798 1.00 24.17 71 LYS A C 1
ATOM 1684 O O . LYS B 2 61 ? 2.487 -10.903 31.397 1.00 23.84 71 LYS A O 1
ATOM 1690 N N . GLU B 2 62 ? 4.061 -10.914 29.784 1.00 22.37 72 GLU A N 1
ATOM 1691 C CA . GLU B 2 62 ? 3.635 -9.645 29.208 1.00 21.94 72 GLU A CA 1
ATOM 1692 C C . GLU B 2 62 ? 2.302 -9.870 28.486 1.00 21.24 72 GLU A C 1
ATOM 1693 O O . GLU B 2 62 ? 2.076 -10.939 27.916 1.00 21.80 72 GLU A O 1
ATOM 1699 N N . PHE B 2 63 ? 1.409 -8.884 28.549 1.00 20.72 73 PHE A N 1
ATOM 1700 C CA . PHE B 2 63 ? 0.117 -8.979 27.860 1.00 20.26 73 PHE A CA 1
ATOM 1701 C C . PHE B 2 63 ? 0.305 -9.073 26.351 1.00 20.54 73 PHE A C 1
ATOM 1702 O O . PHE B 2 63 ? 1.117 -8.345 25.775 1.00 21.61 73 PHE A O 1
ATOM 1710 N N . THR B 2 64 ? -0.452 -9.977 25.735 1.00 20.65 74 THR A N 1
ATOM 1711 C CA . THR B 2 64 ? -0.587 -10.068 24.290 1.00 20.99 74 THR A CA 1
ATOM 1712 C C . THR B 2 64 ? -2.040 -9.765 23.943 1.00 21.24 74 THR A C 1
ATOM 1713 O O . THR B 2 64 ? -2.858 -9.504 24.838 1.00 20.51 74 THR A O 1
ATOM 1717 N N . SER B 2 65 ? -2.365 -9.807 22.655 1.00 21.16 75 SER A N 1
ATOM 1718 C CA . SER B 2 65 ? -3.732 -9.550 22.204 1.00 21.79 75 SER A CA 1
ATOM 1719 C C . SER B 2 65 ? -4.762 -10.487 22.841 1.00 20.76 75 SER A C 1
ATOM 1720 O O . SER B 2 65 ? -5.883 -10.067 23.106 1.00 20.47 75 SER A O 1
ATOM 1723 N N . SER B 2 66 ? -4.379 -11.734 23.111 1.00 19.86 76 SER A N 1
ATOM 1724 C CA . SER B 2 66 ? -5.315 -12.732 23.640 1.00 19.69 76 SER A CA 1
ATOM 1725 C C . SER B 2 66 ? -5.252 -12.934 25.161 1.00 19.15 76 SER A C 1
ATOM 1726 O O . SER B 2 66 ? -5.879 -13.852 25.682 1.00 18.99 76 SER A O 1
ATOM 1729 N N . THR B 2 67 ? -4.517 -12.091 25.886 1.00 18.05 77 THR A N 1
ATOM 1730 C CA . THR B 2 67 ? -4.397 -12.247 27.332 1.00 18.25 77 THR A CA 1
ATOM 1731 C C . THR B 2 67 ? -5.659 -11.758 28.042 1.00 17.99 77 THR A C 1
ATOM 1732 O O . THR B 2 67 ? -5.977 -10.571 27.990 1.00 17.12 77 THR A O 1
ATOM 1736 N N . PHE B 2 68 ? -6.385 -12.676 28.671 1.00 17.49 78 PHE A N 1
ATOM 1737 C CA . PHE B 2 68 ? -7.475 -12.298 29.562 1.00 17.63 78 PHE A CA 1
ATOM 1738 C C . PHE B 2 68 ? -6.959 -12.053 30.983 1.00 18.07 78 PHE A C 1
ATOM 1739 O O . PHE B 2 68 ? -6.312 -12.933 31.567 1.00 18.36 78 PHE A O 1
ATOM 1747 N N . PRO B 2 69 ? -7.268 -10.875 31.568 1.00 17.94 79 PRO A N 1
ATOM 1748 C CA . PRO B 2 69 ? -6.694 -10.578 32.881 1.00 18.23 79 PRO A CA 1
ATOM 1749 C C . PRO B 2 69 ? -7.200 -11.512 33.976 1.00 18.23 79 PRO A C 1
ATOM 1750 O O . PRO B 2 69 ? -8.390 -11.846 33.994 1.00 19.52 79 PRO A O 1
ATOM 1754 N N . PRO B 2 70 ? -6.319 -11.918 34.895 1.00 18.15 80 PRO A N 1
ATOM 1755 C CA . PRO B 2 70 ? -6.727 -12.784 35.989 1.00 18.11 80 PRO A CA 1
ATOM 1756 C C . PRO B 2 70 ? -7.346 -11.994 37.137 1.00 18.16 80 PRO A C 1
ATOM 1757 O O . PRO B 2 70 ? -7.442 -10.766 37.067 1.00 17.64 80 PRO A O 1
ATOM 1761 N N . GLY B 2 71 ? -7.750 -12.709 38.181 1.00 18.09 81 GLY A N 1
ATOM 1762 C CA . GLY B 2 71 ? -8.044 -12.108 39.474 1.00 18.79 81 GLY A CA 1
ATOM 1763 C C . GLY B 2 71 ? -9.491 -11.875 39.842 1.00 18.48 81 GLY A C 1
ATOM 1764 O O . GLY B 2 71 ? -9.756 -11.407 40.941 1.00 18.72 81 GLY A O 1
ATOM 1765 N N . ARG B 2 72 ? -10.430 -12.200 38.959 1.00 18.58 82 ARG A N 1
ATOM 1766 C CA . ARG B 2 72 ? -11.830 -11.938 39.274 1.00 19.41 82 ARG A CA 1
ATOM 1767 C C . ARG B 2 72 ? -12.322 -12.736 40.475 1.00 19.12 82 ARG A C 1
ATOM 1768 O O . ARG B 2 72 ? -11.855 -13.853 40.730 1.00 19.99 82 ARG A O 1
ATOM 1776 N N . THR B 2 73 ? -13.251 -12.136 41.212 1.00 18.33 83 THR A N 1
ATOM 1777 C CA . THR B 2 73 ? -13.949 -12.804 42.314 1.00 18.29 83 THR A CA 1
ATOM 1778 C C . THR B 2 73 ? -15.437 -12.995 42.025 1.00 18.18 83 THR A C 1
ATOM 1779 O O . THR B 2 73 ? -16.162 -13.497 42.874 1.00 19.24 83 THR A O 1
ATOM 1783 N N . VAL B 2 74 ? -15.885 -12.579 40.836 1.00 17.35 84 VAL A N 1
ATOM 1784 C CA . VAL B 2 74 ? -17.266 -12.759 40.386 1.00 17.41 84 VAL A CA 1
ATOM 1785 C C . VAL B 2 74 ? -17.249 -13.353 38.989 1.00 16.94 84 VAL A C 1
ATOM 1786 O O . VAL B 2 74 ? -16.201 -13.430 38.348 1.00 16.79 84 VAL A O 1
ATOM 1790 N N . LEU B 2 75 ? -18.424 -13.782 38.531 1.00 17.62 85 LEU A N 1
ATOM 1791 C CA . LEU B 2 75 ? -18.594 -14.425 37.227 1.00 18.65 85 LEU A CA 1
ATOM 1792 C C . LEU B 2 75 ? -17.713 -15.678 37.102 1.00 18.88 85 LEU A C 1
ATOM 1793 O O . LEU B 2 75 ? -17.139 -15.939 36.051 1.00 19.19 85 LEU A O 1
ATOM 1798 N N . LYS B 2 76 ? -17.603 -16.422 38.205 1.00 20.07 86 LYS A N 1
ATOM 1799 C CA . LYS B 2 76 ? -16.772 -17.628 38.276 1.00 21.21 86 LYS A CA 1
ATOM 1800 C C . LYS B 2 76 ? -17.580 -18.924 38.267 1.00 20.78 86 LYS A C 1
ATOM 1801 O O . LYS B 2 76 ? -16.990 -19.995 38.151 1.00 21.95 86 LYS A O 1
ATOM 1807 N N . ASN B 2 77 ? -18.903 -18.844 38.403 1.00 19.44 87 ASN A N 1
ATOM 1808 C CA . ASN B 2 77 ? -19.721 -20.045 38.568 1.00 19.72 87 ASN A CA 1
ATOM 1809 C C . ASN B 2 77 ? -19.916 -20.740 37.219 1.00 19.41 87 ASN A C 1
ATOM 1810 O O . ASN B 2 77 ? -20.647 -20.258 36.358 1.00 18.34 87 ASN A O 1
ATOM 1815 N N . ASN B 2 78 ? -19.265 -21.891 37.041 1.00 19.22 88 ASN A N 1
ATOM 1816 C CA . ASN B 2 78 ? -19.304 -22.591 35.757 1.00 19.56 88 ASN A CA 1
ATOM 1817 C C . ASN B 2 78 ? -20.694 -23.124 35.403 1.00 17.86 88 ASN A C 1
ATOM 1818 O O . ASN B 2 78 ? -20.947 -23.420 34.236 1.00 17.85 88 ASN A O 1
ATOM 1823 N N . ALA B 2 79 ? -21.589 -23.207 36.394 1.00 17.67 89 ALA A N 1
ATOM 1824 C CA . ALA B 2 79 ? -22.995 -23.557 36.158 1.00 16.99 89 ALA A CA 1
ATOM 1825 C C . ALA B 2 79 ? -23.675 -22.653 35.129 1.00 16.39 89 ALA A C 1
ATOM 1826 O O . ALA B 2 79 ? -24.613 -23.087 34.459 1.00 16.25 89 ALA A O 1
ATOM 1828 N N . TYR B 2 80 ? -23.209 -21.406 35.008 1.00 15.59 90 TYR A N 1
ATOM 1829 C CA . TYR B 2 80 ? -23.793 -20.443 34.063 1.00 15.43 90 TYR A CA 1
ATOM 1830 C C . TYR B 2 80 ? -22.925 -20.157 32.835 1.00 15.59 90 TYR A C 1
ATOM 1831 O O . TYR B 2 80 ? -23.188 -19.197 32.108 1.00 15.99 90 TYR A O 1
ATOM 1840 N N . GLY B 2 81 ? -21.916 -20.988 32.582 1.00 15.81 91 GLY A N 1
ATOM 1841 C CA . GLY B 2 81 ? -21.111 -20.880 31.367 1.00 16.17 91 GLY A CA 1
ATOM 1842 C C . GLY B 2 81 ? -20.377 -19.564 31.145 1.00 15.91 91 GLY A C 1
ATOM 1843 O O . GLY B 2 81 ? -20.598 -18.903 30.135 1.00 16.38 91 GLY A O 1
ATOM 1844 N N . PRO B 2 82 ? -19.481 -19.190 32.072 1.00 16.33 92 PRO A N 1
ATOM 1845 C CA . PRO B 2 82 ? -18.708 -17.964 31.859 1.00 16.53 92 PRO A CA 1
ATOM 1846 C C . PRO B 2 82 ? -17.831 -18.069 30.621 1.00 16.86 92 PRO A C 1
ATOM 1847 O O . PRO B 2 82 ? -17.226 -19.122 30.388 1.00 18.04 92 PRO A O 1
ATOM 1851 N N . ILE B 2 83 ? -17.784 -16.992 29.842 1.00 16.49 93 ILE A N 1
ATOM 1852 C CA A ILE B 2 83 ? -17.016 -16.927 28.595 0.50 17.30 93 ILE A CA 1
ATOM 1853 C CA B ILE B 2 83 ? -16.983 -16.953 28.626 0.50 16.90 93 ILE A CA 1
ATOM 1854 C C . ILE B 2 83 ? -16.087 -15.718 28.635 1.00 17.02 93 ILE A C 1
ATOM 1855 O O . ILE B 2 83 ? -16.559 -14.600 28.819 1.00 16.69 93 ILE A O 1
ATOM 1864 N N . GLN B 2 84 ? -14.788 -15.946 28.437 1.00 16.99 94 GLN A N 1
ATOM 1865 C CA . GLN B 2 84 ? -13.770 -14.891 28.389 1.00 17.33 94 GLN A CA 1
ATOM 1866 C C . GLN B 2 84 ? -13.463 -14.530 26.947 1.00 15.98 94 GLN A C 1
ATOM 1867 O O . GLN B 2 84 ? -13.400 -15.408 26.077 1.00 15.77 94 GLN A O 1
ATOM 1873 N N . ILE B 2 85 ? -13.260 -13.238 26.696 1.00 15.31 95 ILE A N 1
ATOM 1874 C CA . ILE B 2 85 ? -12.858 -12.731 25.389 1.00 15.44 95 ILE A CA 1
ATOM 1875 C C . ILE B 2 85 ? -11.765 -11.688 25.617 1.00 15.26 95 ILE A C 1
ATOM 1876 O O . ILE B 2 85 ? -11.943 -1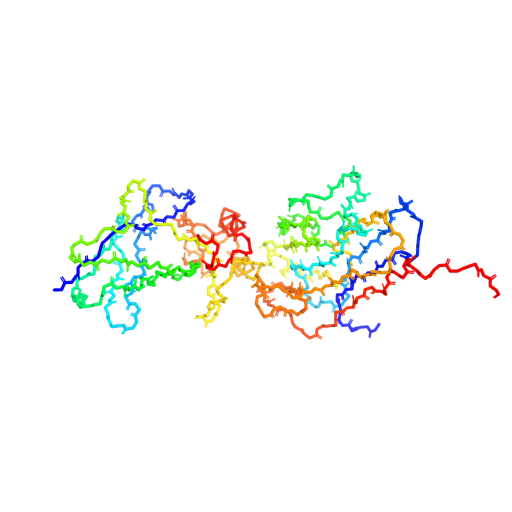0.762 26.415 1.00 14.78 95 ILE A O 1
ATOM 1881 N N . ALA B 2 86 ? -10.641 -11.834 24.917 1.00 15.68 96 ALA A N 1
ATOM 1882 C CA . ALA B 2 86 ? -9.570 -10.840 24.957 1.00 16.04 96 ALA A CA 1
ATOM 1883 C C . ALA B 2 86 ? -9.263 -10.359 23.551 1.00 16.35 96 ALA A C 1
ATOM 1884 O O . ALA B 2 86 ? -9.116 -11.167 22.626 1.00 16.22 96 ALA A O 1
ATOM 1886 N N . ASP B 2 87 ? -9.164 -9.045 23.391 1.00 16.74 97 ASP A N 1
ATOM 1887 C CA . ASP B 2 87 ? -8.798 -8.446 22.113 1.00 17.03 97 ASP A CA 1
ATOM 1888 C C . ASP B 2 87 ? -7.982 -7.184 22.386 1.00 16.83 97 ASP A C 1
ATOM 1889 O O . ASP B 2 87 ? -8.371 -6.079 22.021 1.00 16.88 97 ASP A O 1
ATOM 1894 N N . ASN B 2 88 ? -6.844 -7.378 23.038 1.00 17.23 98 ASN A N 1
ATOM 1895 C CA . ASN B 2 88 ? -5.962 -6.269 23.407 1.00 17.60 98 ASN A CA 1
ATOM 1896 C C . ASN B 2 88 ? -5.101 -5.846 22.228 1.00 19.47 98 ASN A C 1
ATOM 1897 O O . ASN B 2 88 ? -4.923 -6.596 21.266 1.00 20.05 98 ASN A O 1
ATOM 1902 N N . ASP B 2 89 ? -4.547 -4.641 22.318 1.00 19.90 99 ASP A N 1
ATOM 1903 C CA . ASP B 2 89 ? -3.506 -4.198 21.387 1.00 21.22 99 ASP A CA 1
ATOM 1904 C C . ASP B 2 89 ? -2.437 -3.474 22.205 1.00 20.86 99 ASP A C 1
ATOM 1905 O O . ASP B 2 89 ? -2.397 -2.240 22.216 1.00 20.78 99 ASP A O 1
ATOM 1910 N N . PRO B 2 90 ? -1.585 -4.244 22.915 1.00 22.02 100 PRO A N 1
ATOM 1911 C CA . PRO B 2 90 ? -0.586 -3.662 23.822 1.00 23.62 100 PRO A CA 1
ATOM 1912 C C . PRO B 2 90 ? 0.374 -2.678 23.164 1.00 25.19 100 PRO A C 1
ATOM 1913 O O . PRO B 2 90 ? 0.727 -1.681 23.794 1.00 25.09 100 PRO A O 1
ATOM 1917 N N . GLU B 2 91 ? 0.753 -2.925 21.909 1.00 27.87 101 GLU A N 1
ATOM 1918 C CA . GLU B 2 91 ? 1.620 -1.999 21.163 1.00 29.97 101 GLU A CA 1
ATOM 1919 C C . GLU B 2 91 ? 1.047 -0.586 21.042 1.00 29.41 101 GLU A C 1
ATOM 1920 O O . GLU B 2 91 ? 1.809 0.390 21.064 1.00 29.85 101 GLU A O 1
ATOM 1926 N N . LYS B 2 92 ? -0.282 -0.483 20.934 1.00 27.64 102 LYS A N 1
ATOM 1927 C CA . LYS B 2 92 ? -0.987 0.803 20.892 1.00 27.45 102 LYS A CA 1
ATOM 1928 C C . LYS B 2 92 ? -1.522 1.254 22.260 1.00 24.53 102 LYS A C 1
ATOM 1929 O O . LYS B 2 92 ? -2.238 2.250 22.336 1.00 26.74 102 LYS A O 1
ATOM 1935 N N . GLY B 2 93 ? -1.157 0.541 23.325 1.00 22.55 103 GLY A N 1
ATOM 1936 C CA . GLY B 2 93 ? -1.610 0.844 24.677 1.00 21.40 103 GLY A CA 1
ATOM 1937 C C . GLY B 2 93 ? -3.098 0.649 24.900 1.00 20.19 103 GLY A C 1
ATOM 1938 O O . GLY B 2 93 ? -3.722 1.456 25.581 1.00 19.70 103 GLY A O 1
ATOM 1939 N N . ILE B 2 94 ? -3.663 -0.412 24.327 1.00 18.74 104 ILE A N 1
ATOM 1940 C CA . ILE B 2 94 ? -5.101 -0.696 24.435 1.00 18.31 104 ILE A CA 1
ATOM 1941 C C . ILE B 2 94 ? -5.292 -2.073 25.053 1.00 17.18 104 ILE A C 1
ATOM 1942 O O . ILE B 2 94 ? -4.734 -3.055 24.571 1.00 16.65 104 ILE A O 1
ATOM 1947 N N . LEU B 2 95 ? -6.070 -2.139 26.132 1.00 15.96 105 LEU A N 1
ATOM 1948 C CA . LEU B 2 95 ? -6.590 -3.402 26.642 1.00 15.66 105 LEU A CA 1
ATOM 1949 C C . LEU B 2 95 ? -8.076 -3.394 26.351 1.00 15.09 105 LEU A C 1
ATOM 1950 O O . LEU B 2 95 ? -8.752 -2.392 26.583 1.00 15.16 105 LEU A O 1
ATOM 1955 N N . ASN B 2 96 ? -8.581 -4.493 25.799 1.00 14.15 106 ASN A N 1
ATOM 1956 C CA . ASN B 2 96 ? -10.004 -4.611 25.520 1.00 14.10 106 ASN A CA 1
ATOM 1957 C C . ASN B 2 96 ? -10.380 -6.053 25.753 1.00 14.12 106 ASN A C 1
ATOM 1958 O O . ASN B 2 96 ? -9.847 -6.946 25.100 1.00 14.48 106 ASN A O 1
ATOM 1963 N N . PHE B 2 97 ? -11.262 -6.276 26.719 1.00 13.79 107 PHE A N 1
ATOM 1964 C CA . PHE B 2 97 ? -11.614 -7.627 27.117 1.00 13.72 107 PHE A CA 1
ATOM 1965 C C . PHE B 2 97 ? -13.017 -7.644 27.686 1.00 13.37 107 PHE A C 1
ATOM 1966 O O . PHE B 2 97 ? -13.580 -6.603 28.040 1.00 12.66 107 PHE A O 1
ATOM 1974 N N . ALA B 2 98 ? -13.582 -8.843 27.730 1.00 12.85 108 ALA A N 1
ATOM 1975 C CA . ALA B 2 98 ? -14.989 -9.019 28.076 1.00 12.95 108 ALA A CA 1
ATOM 1976 C C . ALA B 2 98 ? -15.209 -10.382 28.681 1.00 12.99 108 ALA A C 1
ATOM 1977 O O . ALA B 2 98 ? -14.494 -11.333 28.367 1.00 13.00 108 ALA A O 1
ATOM 1979 N N . LEU B 2 99 ? -16.209 -10.470 29.544 1.00 13.13 109 LEU A N 1
ATOM 1980 C CA . LEU B 2 99 ? -16.559 -11.714 30.190 1.00 13.63 109 LEU A CA 1
ATOM 1981 C C . LEU B 2 99 ? -18.000 -11.639 30.612 1.00 13.35 109 LEU A C 1
ATOM 1982 O O . LEU B 2 99 ? -18.453 -10.600 31.084 1.00 13.12 109 LEU A O 1
ATOM 1987 N N . ALA B 2 100 ? -18.723 -12.734 30.434 1.00 13.22 110 ALA A N 1
ATOM 1988 C CA . ALA B 2 100 ? -20.101 -12.805 30.891 1.00 13.69 110 ALA A CA 1
ATOM 1989 C C . ALA B 2 100 ? -20.485 -14.238 31.125 1.00 13.85 110 ALA A C 1
ATOM 1990 O O . ALA B 2 100 ? -19.858 -15.158 30.583 1.00 14.32 110 ALA A O 1
ATOM 1992 N N . TYR B 2 101 ? -21.557 -14.424 31.878 1.00 13.77 111 TYR A N 1
ATOM 1993 C CA . TYR B 2 101 ? -22.248 -15.703 31.859 1.00 14.13 111 TYR A CA 1
ATOM 1994 C C . TYR B 2 101 ? -23.023 -15.822 30.551 1.00 14.56 111 TYR A C 1
ATOM 1995 O O . TYR B 2 101 ? -23.836 -14.955 30.230 1.00 15.34 111 TYR A O 1
ATOM 2004 N N . SER B 2 102 ? -22.771 -16.888 29.795 1.00 15.25 112 SER A N 1
ATOM 2005 C CA . SER B 2 102 ? -23.543 -17.160 28.581 1.00 15.33 112 SER A CA 1
ATOM 2006 C C . SER B 2 102 ? -24.942 -17.673 28.905 1.00 15.26 112 SER A C 1
ATOM 2007 O O . SER B 2 102 ? -25.895 -17.372 28.192 1.00 15.61 112 SER A O 1
ATOM 2010 N N . TYR B 2 103 ? -25.074 -18.430 29.995 1.00 14.66 113 TYR A N 1
ATOM 2011 C CA . TYR B 2 103 ? -26.378 -18.953 30.384 1.00 14.83 113 TYR A CA 1
ATOM 2012 C C . TYR B 2 103 ? -27.013 -18.062 31.450 1.00 14.60 113 TYR A C 1
ATOM 2013 O O . TYR B 2 103 ? -27.161 -18.432 32.616 1.00 14.70 113 TYR A O 1
ATOM 2022 N N . ILE B 2 104 ? -27.383 -16.857 31.020 1.00 14.54 114 ILE A N 1
ATOM 2023 C CA . ILE B 2 104 ? -27.980 -15.872 31.925 1.00 14.81 114 ILE A CA 1
ATOM 2024 C C . ILE B 2 104 ? -29.336 -16.280 32.496 1.00 15.21 114 ILE A C 1
ATOM 2025 O O . ILE B 2 104 ? -29.654 -15.923 33.632 1.00 15.44 114 ILE A O 1
ATOM 2030 N N . ALA B 2 105 ? -30.118 -17.042 31.737 1.00 15.44 115 ALA A N 1
ATOM 2031 C CA . ALA B 2 105 ? -31.401 -17.538 32.235 1.00 15.72 115 ALA A CA 1
ATOM 2032 C C . ALA B 2 105 ? -31.234 -18.422 33.481 1.00 15.86 115 ALA A C 1
ATOM 2033 O O . ALA B 2 105 ? -32.022 -18.320 34.418 1.00 16.27 115 ALA A O 1
ATOM 2035 N N . GLY B 2 106 ? -30.205 -19.269 33.496 1.00 15.64 116 GLY A N 1
ATOM 2036 C CA . GLY B 2 106 ? -29.905 -20.075 34.689 1.00 16.03 116 GLY A CA 1
ATOM 2037 C C . GLY B 2 106 ? -29.487 -19.246 35.884 1.00 15.69 116 GLY A C 1
ATOM 2038 O O . GLY B 2 106 ? -29.924 -19.478 37.017 1.00 16.10 116 GLY A O 1
ATOM 2039 N N . TYR B 2 107 ? -28.611 -18.278 35.624 1.00 15.63 117 TYR A N 1
ATOM 2040 C CA . TYR B 2 107 ? -28.162 -17.329 36.628 1.00 15.66 117 TYR A CA 1
ATOM 2041 C C . TYR B 2 107 ? -29.346 -16.582 37.250 1.00 15.86 117 TYR A C 1
ATOM 2042 O O . TYR B 2 107 ? -29.480 -16.518 38.475 1.00 15.60 117 TYR A O 1
ATOM 2051 N N . LYS B 2 108 ? -30.223 -16.062 36.403 1.00 16.12 118 LYS A N 1
ATOM 2052 C CA . LYS B 2 108 ? -31.428 -15.384 36.867 1.00 16.71 118 LYS A CA 1
ATOM 2053 C C . LYS B 2 108 ? -32.352 -16.299 37.669 1.00 17.22 118 LYS A C 1
ATOM 2054 O O . LYS B 2 108 ? -32.873 -15.891 38.703 1.00 17.31 118 LYS A O 1
ATOM 2060 N N . GLU B 2 109 ? -32.545 -17.524 37.192 1.00 17.83 119 GLU A N 1
ATOM 2061 C CA . GLU B 2 109 ? -33.447 -18.459 37.868 1.00 18.94 119 GLU A CA 1
ATOM 2062 C C . GLU B 2 109 ? -32.993 -18.786 39.285 1.00 19.69 119 GLU A C 1
ATOM 2063 O O . GLU B 2 109 ? -33.815 -18.829 40.199 1.00 19.89 119 GLU A O 1
ATOM 2069 N N . THR B 2 110 ? -31.693 -19.002 39.478 1.00 19.01 120 THR A N 1
ATOM 2070 C CA . THR B 2 110 ? -31.176 -19.271 40.826 1.00 19.83 120 THR A CA 1
ATOM 2071 C C . THR B 2 110 ? -31.307 -18.027 41.710 1.00 20.02 120 THR A C 1
ATOM 2072 O O . THR B 2 110 ? -31.563 -18.137 42.911 1.00 19.70 120 THR A O 1
ATOM 2076 N N . GLY B 2 111 ? -31.159 -16.843 41.114 1.00 20.14 121 GLY A N 1
ATOM 2077 C CA . GLY B 2 111 ? -31.489 -15.589 41.789 1.00 20.86 121 GLY A CA 1
ATOM 2078 C C . GLY B 2 111 ? -30.459 -15.050 42.766 1.00 21.17 121 GLY A C 1
ATOM 2079 O O . GLY B 2 111 ? -30.752 -14.099 43.491 1.00 23.27 121 GLY A O 1
ATOM 2080 N N . VAL B 2 112 ? -29.266 -15.642 42.796 1.00 21.41 122 VAL A N 1
ATOM 2081 C CA . VAL B 2 112 ? -28.192 -15.206 43.685 1.00 22.31 122 VAL A CA 1
ATOM 2082 C C . VAL B 2 112 ? -27.319 -14.242 42.894 1.00 21.89 122 VAL A C 1
ATOM 2083 O O . VAL B 2 112 ? -26.539 -14.666 42.047 1.00 23.17 122 VAL A O 1
ATOM 2087 N N . THR B 2 113 ? -27.453 -12.954 43.185 1.00 21.30 123 THR A N 1
ATOM 2088 C CA . THR B 2 113 ? -26.805 -11.910 42.391 1.00 21.73 123 THR A CA 1
ATOM 2089 C C . THR B 2 113 ? -25.346 -11.709 42.789 1.00 21.18 123 THR A C 1
ATOM 2090 O O . THR B 2 113 ? -24.974 -11.875 43.957 1.00 21.55 123 THR A O 1
ATOM 2094 N N . GLU B 2 114 ? -24.535 -11.334 41.804 1.00 19.79 124 GLU A N 1
ATOM 2095 C CA . GLU B 2 114 ? -23.115 -11.068 41.984 1.00 19.21 124 GLU A CA 1
ATOM 2096 C C . GLU B 2 114 ? -22.857 -9.625 41.577 1.00 18.85 124 GLU A C 1
ATOM 2097 O O . GLU B 2 114 ? -22.382 -9.358 40.475 1.00 20.12 124 GLU A O 1
ATOM 2103 N N . GLU B 2 115 ? -23.173 -8.701 42.477 1.00 17.80 125 GLU A N 1
ATOM 2104 C CA . GLU B 2 115 ? -23.274 -7.279 42.135 1.00 18.05 125 GLU A CA 1
ATOM 2105 C C . GLU B 2 115 ? -22.041 -6.455 42.491 1.00 17.47 125 GLU A C 1
ATOM 2106 O O . GLU B 2 115 ? -21.927 -5.317 42.037 1.00 17.17 125 GLU A O 1
ATOM 2112 N N . SER B 2 116 ? -21.140 -7.016 43.296 1.00 17.40 126 SER A N 1
ATOM 2113 C CA . SER B 2 116 ? -19.898 -6.343 43.666 1.00 17.52 126 SER A CA 1
ATOM 2114 C C . SER B 2 116 ? -18.762 -7.337 43.699 1.00 16.86 126 SER A C 1
ATOM 2115 O O . SER B 2 116 ? -18.943 -8.479 44.135 1.00 17.89 126 SER A O 1
ATOM 2118 N N . GLY B 2 117 ? -17.590 -6.903 43.241 1.00 15.96 127 GLY A N 1
ATOM 2119 C CA . GLY B 2 117 ? -16.393 -7.734 43.283 1.00 16.11 127 GLY A CA 1
ATOM 2120 C C . GLY B 2 117 ? -15.381 -7.323 42.236 1.00 15.82 127 GLY A C 1
ATOM 2121 O O . GLY B 2 117 ? -15.580 -6.352 41.515 1.00 16.54 127 GLY A O 1
ATOM 2122 N N . ILE B 2 118 ? -14.311 -8.097 42.138 1.00 15.63 128 ILE A N 1
ATOM 2123 C CA . ILE B 2 118 ? -13.229 -7.829 41.210 1.00 15.62 128 ILE A CA 1
ATOM 2124 C C . ILE B 2 118 ? -13.533 -8.535 39.902 1.00 15.22 128 ILE A C 1
ATOM 2125 O O . ILE B 2 118 ? -13.940 -9.706 39.915 1.00 15.23 128 ILE A O 1
ATOM 2130 N N . ILE B 2 119 ? -13.326 -7.839 38.784 1.00 14.94 129 ILE A N 1
ATOM 2131 C CA . ILE B 2 119 ? -13.454 -8.465 37.460 1.00 15.14 129 ILE A CA 1
ATOM 2132 C C . ILE B 2 119 ? -12.130 -8.656 36.715 1.00 15.26 129 ILE A C 1
ATOM 2133 O O . ILE B 2 119 ? -12.071 -9.453 35.787 1.00 16.04 129 ILE A O 1
ATOM 2138 N N . ALA B 2 120 ? -11.082 -7.939 37.119 1.00 15.52 130 ALA A N 1
ATOM 2139 C CA . ALA B 2 120 ? -9.771 -8.045 36.467 1.00 16.02 130 ALA A CA 1
ATOM 2140 C C . ALA B 2 120 ? -8.688 -7.425 37.346 1.00 17.07 130 ALA A C 1
ATOM 2141 O O . ALA B 2 120 ? -8.935 -6.444 38.047 1.00 16.64 130 ALA A O 1
ATOM 2143 N N . LYS B 2 121 ? -7.499 -8.026 37.313 1.00 17.83 131 LYS A N 1
ATOM 2144 C CA . LYS B 2 121 ? -6.287 -7.424 37.850 1.00 19.26 131 LYS A CA 1
ATOM 2145 C C . LYS B 2 121 ? -5.261 -7.371 36.730 1.00 19.17 131 LYS A C 1
ATOM 2146 O O . LYS B 2 121 ? -5.060 -8.359 36.024 1.00 20.10 131 LYS A O 1
ATOM 2152 N N . ILE B 2 122 ? -4.643 -6.211 36.546 1.00 18.67 132 ILE A N 1
ATOM 2153 C CA . ILE B 2 122 ? -3.684 -5.994 35.466 1.00 18.96 132 ILE A CA 1
ATOM 2154 C C . ILE B 2 122 ? -2.443 -5.358 36.070 1.00 18.68 132 ILE A C 1
ATOM 2155 O O . ILE B 2 122 ? -2.539 -4.342 36.745 1.00 18.55 132 ILE A O 1
ATOM 2160 N N . GLY B 2 123 ? -1.281 -5.953 35.818 1.00 18.66 133 GLY A N 1
ATOM 2161 C CA . GLY B 2 123 ? -0.015 -5.369 36.246 1.00 18.63 133 GLY A CA 1
ATOM 2162 C C . GLY B 2 123 ? 0.443 -4.341 35.239 1.00 18.78 133 GLY A C 1
ATOM 2163 O O . GLY B 2 123 ? 0.270 -4.528 34.030 1.00 17.62 133 GLY A O 1
ATOM 2164 N N . PHE B 2 124 ? 1.021 -3.240 35.718 1.00 19.24 134 PHE A N 1
ATOM 2165 C CA . PHE B 2 124 ? 1.654 -2.254 34.849 1.00 19.55 134 PHE A CA 1
ATOM 2166 C C . PHE B 2 124 ? 3.089 -2.034 35.320 1.00 20.06 134 PHE A C 1
ATOM 2167 O O . PHE B 2 124 ? 3.333 -1.496 36.408 1.00 19.72 134 PHE A O 1
ATOM 2175 N N . LYS B 2 125 ? 4.025 -2.517 34.506 1.00 20.93 135 LYS A N 1
ATOM 2176 C CA . LYS B 2 125 ? 5.459 -2.393 34.771 1.00 21.05 135 LYS A CA 1
ATOM 2177 C C . LYS B 2 125 ? 5.937 -1.012 34.348 1.00 21.48 135 LYS A C 1
ATOM 2178 O O . LYS B 2 125 ? 5.716 -0.612 33.213 1.00 21.02 135 LYS A O 1
ATOM 2184 N N . ILE B 2 126 ? 6.613 -0.299 35.253 1.00 22.08 136 ILE A N 1
ATOM 2185 C CA . ILE B 2 126 ? 7.097 1.052 34.965 1.00 23.57 136 ILE A CA 1
ATOM 2186 C C . ILE B 2 126 ? 8.333 0.974 34.062 1.00 23.70 136 ILE A C 1
ATOM 2187 O O . ILE B 2 126 ? 9.335 0.363 34.430 1.00 23.72 136 ILE A O 1
ATOM 2192 N N . LEU B 2 127 ? 8.228 1.580 32.886 1.00 25.65 137 LEU A N 1
ATOM 2193 C CA . LEU B 2 127 ? 9.326 1.657 31.917 1.00 27.97 137 LEU A CA 1
ATOM 2194 C C . LEU B 2 127 ? 10.160 2.924 32.094 1.00 30.96 137 LEU A C 1
ATOM 2195 O O . LEU B 2 127 ? 11.378 2.896 31.891 1.00 32.93 137 LEU A O 1
ATOM 2200 N N . GLN B 2 128 ? 9.504 4.030 32.438 1.00 33.18 138 GLN A N 1
ATOM 2201 C CA . GLN B 2 128 ? 10.192 5.290 32.730 1.00 35.32 138 GLN A CA 1
ATOM 2202 C C . GLN B 2 128 ? 9.359 6.167 33.657 1.00 36.73 138 GLN A C 1
ATOM 2203 O O . GLN B 2 128 ? 8.140 6.000 33.763 1.00 36.52 138 GLN A O 1
ATOM 2209 N N . LYS B 2 129 ? 10.030 7.102 34.326 1.00 37.33 139 LYS A N 1
ATOM 2210 C CA . LYS B 2 129 ? 9.397 7.959 35.325 1.00 37.05 139 LYS A CA 1
ATOM 2211 C C . LYS B 2 129 ? 8.854 9.214 34.660 1.00 37.03 139 LYS A C 1
ATOM 2212 O O . LYS B 2 129 ? 9.427 10.302 34.769 1.00 37.12 139 LYS A O 1
ATOM 2218 N N . LYS B 2 130 ? 7.741 9.029 33.954 1.00 35.13 140 LYS A N 1
ATOM 2219 C CA . LYS B 2 130 ? 7.031 10.093 33.262 1.00 34.32 140 LYS A CA 1
ATOM 2220 C C . LYS B 2 130 ? 5.594 10.021 33.742 1.00 32.34 140 LYS A C 1
ATOM 2221 O O . LYS B 2 130 ? 5.021 8.926 33.805 1.00 32.17 140 LYS A O 1
ATOM 2227 N N . SER B 2 131 ? 5.011 11.169 34.088 1.00 29.60 141 SER A N 1
ATOM 2228 C CA . SER B 2 131 ? 3.633 11.195 34.587 1.00 28.35 141 SER A CA 1
ATOM 2229 C C . SER B 2 131 ? 2.690 10.749 33.488 1.00 26.63 141 SER A C 1
ATOM 2230 O O . SER B 2 131 ? 2.812 11.175 32.337 1.00 26.83 141 SER A O 1
ATOM 2233 N N . THR B 2 132 ? 1.762 9.866 33.850 1.00 26.17 142 THR A N 1
ATOM 2234 C CA . THR B 2 132 ? 0.937 9.191 32.869 1.00 25.39 142 THR A CA 1
ATOM 2235 C C . THR B 2 132 ? -0.380 8.751 33.499 1.00 24.33 142 THR A C 1
ATOM 2236 O O . THR B 2 132 ? -0.517 8.728 34.725 1.00 24.43 142 THR A O 1
ATOM 2240 N N . ALA B 2 133 ? -1.331 8.398 32.642 1.00 23.91 143 ALA A N 1
ATOM 2241 C CA . ALA B 2 133 ? -2.659 7.984 33.075 1.00 22.39 143 ALA A CA 1
ATOM 2242 C C . ALA B 2 133 ? -3.035 6.647 32.441 1.00 20.90 143 ALA A C 1
ATOM 2243 O O . ALA B 2 133 ? -2.703 6.383 31.286 1.00 22.16 143 ALA A O 1
ATOM 2245 N N . VAL B 2 134 ? -3.700 5.806 33.229 1.00 19.19 144 VAL A N 1
ATOM 2246 C CA . VAL B 2 134 ? -4.382 4.608 32.728 1.00 18.01 144 VAL A CA 1
ATOM 2247 C C . VAL B 2 134 ? -5.861 4.892 32.931 1.00 17.30 144 VAL A C 1
ATOM 2248 O O . VAL B 2 134 ? -6.254 5.303 34.011 1.00 17.14 144 VAL A O 1
ATOM 2252 N N . LYS B 2 135 ? -6.673 4.684 31.905 1.00 16.81 145 LYS A N 1
ATOM 2253 C CA . LYS B 2 135 ? -8.085 5.048 32.006 1.00 17.08 145 LYS A CA 1
ATOM 2254 C C . LYS B 2 135 ? -9.011 4.250 31.098 1.00 16.03 145 LYS A C 1
ATOM 2255 O O . LYS B 2 135 ? -8.619 3.791 30.036 1.00 15.49 145 LYS A O 1
ATOM 2261 N N . PHE B 2 136 ? -10.254 4.105 31.543 1.00 14.99 146 PHE A N 1
ATOM 2262 C CA . PHE B 2 136 ? -11.329 3.679 30.664 1.00 14.75 146 PHE A CA 1
ATOM 2263 C C . PHE B 2 136 ? -11.500 4.749 29.588 1.00 15.41 146 PHE A C 1
ATOM 2264 O O . PHE B 2 136 ? -11.492 5.943 29.894 1.00 15.87 146 PHE A O 1
ATOM 2272 N N . GLN B 2 137 ? -11.642 4.339 28.333 1.00 14.95 147 GLN A N 1
ATOM 2273 C CA . GLN B 2 137 ? -11.856 5.286 27.246 1.00 16.07 147 GLN A CA 1
ATOM 2274 C C . GLN B 2 137 ? -12.723 4.678 26.159 1.00 15.83 147 GLN A C 1
ATOM 2275 O O . GLN B 2 137 ? -12.571 3.492 25.819 1.00 15.93 147 GLN A O 1
ATOM 2281 N N . ASP B 2 138 ? -13.5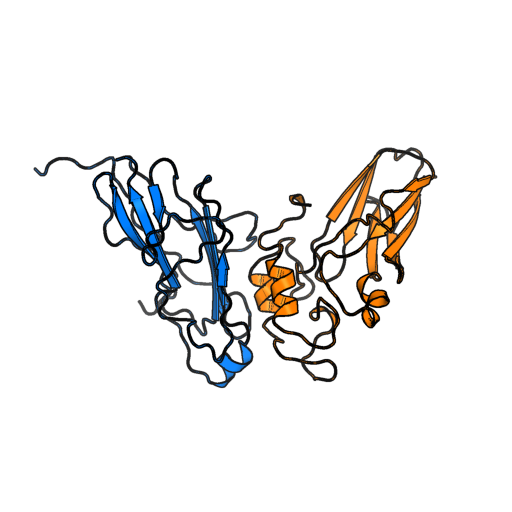91 5.505 25.582 1.00 15.98 148 ASP A N 1
ATOM 2282 C CA . ASP B 2 138 ? -14.417 5.101 24.454 1.00 16.45 148 ASP A CA 1
ATOM 2283 C C . ASP B 2 138 ? -13.585 4.608 23.270 1.00 16.65 148 ASP A C 1
ATOM 2284 O O . ASP B 2 138 ? -12.432 5.010 23.080 1.00 16.19 148 ASP A O 1
ATOM 2289 N N . THR B 2 139 ? -14.196 3.729 22.487 1.00 16.92 149 THR A N 1
ATOM 2290 C CA . THR B 2 139 ? -13.578 3.189 21.277 1.00 17.52 149 THR A CA 1
ATOM 2291 C C . THR B 2 139 ? -14.638 3.048 20.203 1.00 17.38 149 THR A C 1
ATOM 2292 O O . THR B 2 139 ? -15.811 2.800 20.500 1.00 16.87 149 THR A O 1
ATOM 2296 N N . LEU B 2 140 ? -14.232 3.203 18.948 1.00 18.31 150 LEU A N 1
ATOM 2297 C CA . LEU B 2 140 ? -15.162 3.051 17.832 1.00 19.17 150 LEU A CA 1
ATOM 2298 C C . LEU B 2 140 ? -15.808 1.659 17.772 1.00 18.17 150 LEU A C 1
ATOM 2299 O O . LEU B 2 140 ? -16.922 1.532 17.276 1.00 19.50 150 LEU A O 1
ATOM 2304 N N . SER B 2 141 ? -15.127 0.642 18.303 1.00 18.25 151 SER A N 1
ATOM 2305 C CA A SER B 2 141 ? -15.694 -0.713 18.318 0.50 18.03 151 SER A CA 1
ATOM 2306 C CA B SER B 2 141 ? -15.657 -0.728 18.359 0.50 17.76 151 SER A CA 1
ATOM 2307 C C . SER B 2 141 ? -16.803 -0.900 19.362 1.00 17.38 151 SER A C 1
ATOM 2308 O O . SER B 2 141 ? -17.464 -1.933 19.364 1.00 17.24 151 SER A O 1
ATOM 2313 N N . MET B 2 142 ? -17.026 0.091 20.233 1.00 16.62 152 MET A N 1
ATOM 2314 C CA . MET B 2 142 ? -18.090 0.034 21.236 1.00 16.21 152 MET A CA 1
ATOM 2315 C C . MET B 2 142 ? -18.998 1.269 21.171 1.00 16.83 152 MET A C 1
ATOM 2316 O O . MET B 2 142 ? -19.050 2.068 22.121 1.00 16.31 152 MET A O 1
ATOM 2321 N N . PRO B 2 143 ? -19.748 1.421 20.066 1.00 17.30 153 PRO A N 1
ATOM 2322 C CA . PRO B 2 143 ? -20.664 2.565 19.979 1.00 18.04 153 PRO A CA 1
ATOM 2323 C C . PRO B 2 143 ? -21.715 2.525 21.086 1.00 18.52 153 PRO A C 1
ATOM 2324 O O . PRO B 2 143 ? -22.227 1.455 21.424 1.00 19.17 153 PRO A O 1
ATOM 2328 N N . GLY B 2 144 ? -21.986 3.685 21.681 1.00 19.67 154 GLY A N 1
ATOM 2329 C CA . GLY B 2 144 ? -22.945 3.787 22.765 1.00 20.27 154 GLY A CA 1
ATOM 2330 C C . GLY B 2 144 ? -22.477 3.315 24.132 1.00 19.94 154 GLY A C 1
ATOM 2331 O O . GLY B 2 144 ? -23.267 3.307 25.088 1.00 22.81 154 GLY A O 1
ATOM 2332 N N . ALA B 2 145 ? -21.210 2.915 24.259 1.00 18.72 155 ALA A N 1
ATOM 2333 C CA . ALA B 2 145 ? -20.682 2.524 25.561 1.00 17.69 155 ALA A CA 1
ATOM 2334 C C . ALA B 2 145 ? -20.492 3.762 26.430 1.00 16.90 155 ALA A C 1
ATOM 2335 O O . ALA B 2 145 ? -20.579 4.902 25.950 1.00 17.34 155 ALA A O 1
ATOM 2337 N N . ILE B 2 146 ? -20.228 3.523 27.707 1.00 15.88 156 ILE A N 1
ATOM 2338 C CA . ILE B 2 146 ? -20.079 4.576 28.705 1.00 15.92 156 ILE A CA 1
ATOM 2339 C C . ILE B 2 146 ? -18.591 4.647 29.041 1.00 14.91 156 ILE A C 1
ATOM 2340 O O . ILE B 2 146 ? -18.076 3.847 29.829 1.00 13.93 156 ILE A O 1
ATOM 2345 N N . LEU B 2 147 ? -17.896 5.590 28.399 1.00 14.92 157 LEU A N 1
ATOM 2346 C CA . LEU B 2 147 ? -16.441 5.720 28.511 1.00 15.25 157 LEU A CA 1
ATOM 2347 C C . LEU B 2 147 ? -15.708 4.394 28.312 1.00 14.56 157 LEU A C 1
ATOM 2348 O O . LEU B 2 147 ? -14.814 4.036 29.075 1.00 14.76 157 LEU A O 1
ATOM 2353 N N . GLY B 2 148 ? -16.121 3.661 27.283 1.00 14.05 158 GLY A N 1
ATOM 2354 C CA . GLY B 2 148 ? -15.492 2.396 26.947 1.00 13.89 158 GLY A CA 1
ATOM 2355 C C . GLY B 2 148 ? -15.856 1.252 27.861 1.00 13.71 158 GLY A C 1
ATOM 2356 O O . GLY B 2 148 ? -15.139 0.253 27.894 1.00 13.78 158 GLY A O 1
ATOM 2357 N N . THR B 2 149 ? -16.952 1.391 28.602 1.00 13.35 159 THR A N 1
ATOM 2358 C CA . THR B 2 149 ? -17.452 0.336 29.480 1.00 12.85 159 THR A CA 1
ATOM 2359 C C . THR B 2 149 ? -18.869 -0.011 29.048 1.00 12.83 159 THR A C 1
ATOM 2360 O O . THR B 2 149 ? -19.669 0.867 28.734 1.00 12.42 159 THR A O 1
ATOM 2364 N N . GLN B 2 150 ? -19.161 -1.304 29.018 1.00 12.68 160 GLN A N 1
ATOM 2365 C CA . GLN B 2 150 ? -20.511 -1.768 28.750 1.00 13.39 160 GLN A CA 1
ATOM 2366 C C . GLN B 2 150 ? -20.771 -2.901 29.714 1.00 12.93 160 GLN A C 1
ATOM 2367 O O . GLN B 2 150 ? -20.027 -3.886 29.737 1.00 13.02 160 GLN A O 1
ATOM 2373 N N . LEU B 2 151 ? -21.786 -2.730 30.556 1.00 12.76 161 LEU A N 1
ATOM 2374 C CA . LEU B 2 151 ? -22.135 -3.713 31.574 1.00 12.66 161 LEU A CA 1
ATOM 2375 C C . LEU B 2 151 ? -23.490 -4.289 31.203 1.00 12.61 161 LEU A C 1
ATOM 2376 O O . LEU B 2 151 ? -24.332 -3.591 30.636 1.00 12.96 161 LEU A O 1
ATOM 2381 N N . PHE B 2 152 ? -23.682 -5.561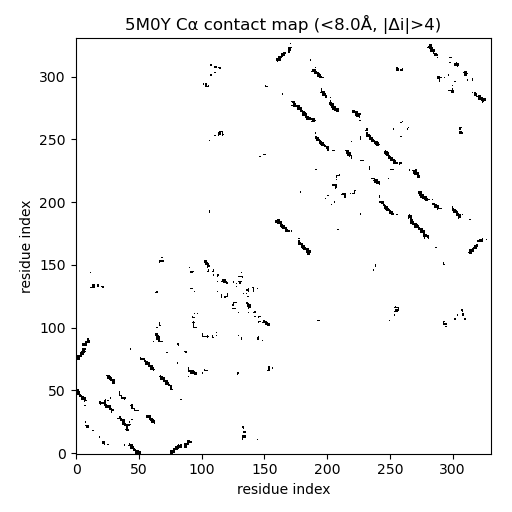 31.541 1.00 12.67 162 PHE A N 1
ATOM 2382 C CA . PHE B 2 152 ? -24.880 -6.308 31.172 1.00 12.94 162 PHE A CA 1
ATOM 2383 C C . PHE B 2 152 ? -25.501 -6.954 32.379 1.00 12.84 162 PHE A C 1
ATOM 2384 O O . PHE B 2 152 ? -24.798 -7.383 33.301 1.00 12.89 162 PHE A O 1
ATOM 2392 N N . ASP B 2 153 ? -26.830 -7.027 32.365 1.00 13.08 163 ASP A N 1
ATOM 2393 C CA . ASP B 2 153 ? -27.570 -7.696 33.426 1.00 13.66 163 ASP A CA 1
ATOM 2394 C C . ASP B 2 153 ? -27.983 -9.103 33.005 1.00 13.65 163 ASP A C 1
ATOM 2395 O O . ASP B 2 153 ? -27.720 -9.540 31.878 1.00 13.55 163 ASP A O 1
ATOM 2400 N N . TRP B 2 154 ? -28.637 -9.809 33.918 1.00 13.80 164 TRP A N 1
ATOM 2401 C CA . TRP B 2 154 ? -29.038 -11.188 33.662 1.00 14.29 164 TRP A CA 1
ATOM 2402 C C . TRP B 2 154 ? -30.265 -11.341 32.747 1.00 14.45 164 TRP A C 1
ATOM 2403 O O . TRP B 2 154 ? -30.723 -12.460 32.522 1.00 15.27 164 TRP A O 1
ATOM 2414 N N . ASP B 2 155 ? -30.817 -10.229 32.261 1.00 14.67 165 ASP A N 1
ATOM 2415 C CA . ASP B 2 155 ? -31.751 -10.242 31.132 1.00 15.38 165 ASP A CA 1
ATOM 2416 C C . ASP B 2 155 ? -31.022 -10.077 29.796 1.00 15.02 165 ASP A C 1
ATOM 2417 O O . ASP B 2 155 ? -31.665 -10.074 28.747 1.00 14.96 165 ASP A O 1
ATOM 2422 N N . GLY B 2 156 ? -29.695 -9.926 29.824 1.00 14.30 166 GLY A N 1
ATOM 2423 C CA . GLY B 2 156 ? -28.904 -9.699 28.621 1.00 14.72 166 GLY A CA 1
ATOM 2424 C C . GLY B 2 156 ? -28.995 -8.284 28.096 1.00 15.00 166 GLY A C 1
ATOM 2425 O O . GLY B 2 156 ? -28.648 -8.030 26.946 1.00 15.89 166 GLY A O 1
ATOM 2426 N N . GLU B 2 157 ? -29.452 -7.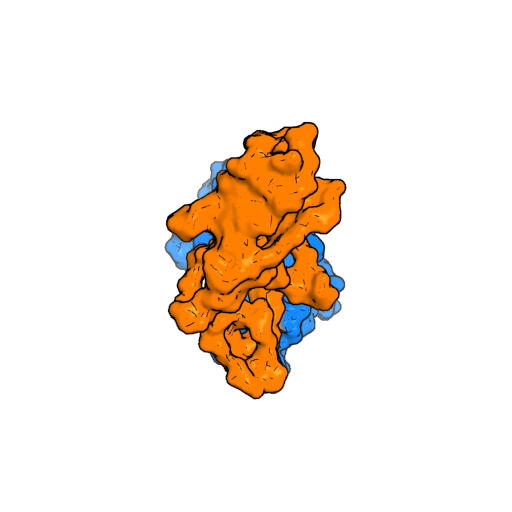358 28.940 1.00 14.83 167 GLU A N 1
ATOM 2427 C CA . GLU B 2 157 ? -29.626 -5.977 28.538 1.00 15.45 167 GLU A CA 1
ATOM 2428 C C . GLU B 2 157 ? -28.464 -5.122 29.028 1.00 14.85 167 GLU A C 1
ATOM 2429 O O . GLU B 2 157 ? -27.793 -5.442 30.016 1.00 14.63 167 GLU A O 1
ATOM 2435 N N . VAL B 2 158 ? -28.257 -4.022 28.319 1.00 14.84 168 VAL A N 1
ATOM 2436 C CA . VAL B 2 158 ? -27.243 -3.034 28.668 1.00 15.48 168 VAL A CA 1
ATOM 2437 C C . VAL B 2 158 ? -27.680 -2.286 29.920 1.00 15.31 168 VAL A C 1
ATOM 2438 O O . VAL B 2 158 ? -28.813 -1.792 29.994 1.00 15.96 168 VAL A O 1
ATOM 2442 N N . ILE B 2 159 ? -26.791 -2.237 30.912 1.00 15.04 169 ILE A N 1
ATOM 2443 C CA . ILE B 2 159 ? -27.009 -1.491 32.147 1.00 15.46 169 ILE A CA 1
ATOM 2444 C C . ILE B 2 159 ? -26.482 -0.080 31.941 1.00 16.20 169 ILE A C 1
ATOM 2445 O O . ILE B 2 159 ? -25.400 0.099 31.409 1.00 15.74 169 ILE A O 1
ATOM 2450 N N . THR B 2 160 ? -27.243 0.914 32.375 1.00 16.61 170 THR A N 1
ATOM 2451 C CA . THR B 2 160 ? -26.760 2.299 32.386 1.00 17.79 170 THR A CA 1
ATOM 2452 C C . THR B 2 160 ? -26.909 2.857 33.790 1.00 17.48 170 THR A C 1
ATOM 2453 O O . THR B 2 160 ? -27.362 2.170 34.699 1.00 17.20 170 THR A O 1
ATOM 2457 N N . GLY B 2 161 ? -26.474 4.101 33.967 1.00 17.47 171 GLY A N 1
ATOM 2458 C CA . GLY B 2 161 ? -26.701 4.835 35.200 1.00 17.85 171 GLY A CA 1
ATOM 2459 C C . GLY B 2 161 ? -25.632 4.736 36.267 1.00 17.82 171 GLY A C 1
ATOM 2460 O O . GLY B 2 161 ? -25.809 5.268 37.362 1.00 20.73 171 GLY A O 1
ATOM 2461 N N . TYR B 2 162 ? -24.519 4.072 35.957 1.00 15.92 172 TYR A N 1
ATOM 2462 C CA . TYR B 2 162 ? -23.427 3.860 36.915 1.00 15.06 172 TYR A CA 1
ATOM 2463 C C . TYR B 2 162 ? -22.286 4.861 36.682 1.00 14.90 172 TYR A C 1
ATOM 2464 O O . TYR B 2 162 ? -22.121 5.388 35.582 1.00 15.01 172 TYR A O 1
ATOM 2473 N N . GLU B 2 163 ? -21.513 5.093 37.737 1.00 15.25 173 GLU A N 1
ATOM 2474 C CA . GLU B 2 163 ? -20.322 5.945 37.678 1.00 15.89 173 GLU A CA 1
ATOM 2475 C C . GLU B 2 163 ? -19.151 5.156 37.113 1.00 15.05 173 GLU A C 1
ATOM 2476 O O . GLU B 2 163 ? -19.065 3.948 37.313 1.00 14.28 173 GLU A O 1
ATOM 2482 N N . VAL B 2 164 ? -18.230 5.848 36.447 1.00 14.59 174 VAL A N 1
ATOM 2483 C CA . VAL B 2 164 ? -16.995 5.231 35.945 1.00 14.58 174 VAL A CA 1
ATOM 2484 C C . VAL B 2 164 ? -15.856 5.886 36.710 1.00 14.79 174 VAL A C 1
ATOM 2485 O O . VAL B 2 164 ? -15.493 7.022 36.420 1.00 15.46 174 VAL A O 1
ATOM 2489 N N . ILE B 2 165 ? -15.305 5.172 37.687 1.00 14.88 175 ILE A N 1
ATOM 2490 C CA . ILE B 2 165 ? -14.240 5.699 38.521 1.00 15.53 175 ILE A CA 1
ATOM 2491 C C . ILE B 2 165 ? -12.877 5.318 37.944 1.00 15.07 175 ILE A C 1
ATOM 2492 O O . ILE B 2 165 ? -12.555 4.143 37.764 1.00 15.08 175 ILE A O 1
ATOM 2497 N N . GLN B 2 166 ? -12.083 6.343 37.664 1.00 15.27 176 GLN A N 1
ATOM 2498 C CA . GLN B 2 166 ? -10.753 6.203 37.088 1.00 15.84 176 GLN A CA 1
ATOM 2499 C C . GLN B 2 166 ? -9.699 6.217 38.197 1.00 15.88 176 GLN A C 1
ATOM 2500 O O . GLN B 2 166 ? -9.933 6.761 39.276 1.00 16.62 176 GLN A O 1
ATOM 2506 N N . PRO B 2 167 ? -8.520 5.638 37.931 1.00 16.92 177 PRO A N 1
ATOM 2507 C CA . PRO B 2 167 ? -7.451 5.745 38.918 1.00 17.46 177 PRO A CA 1
ATOM 2508 C C . PRO B 2 167 ? -6.840 7.141 38.907 1.00 18.39 177 PRO A C 1
ATOM 2509 O O . PRO B 2 167 ? -6.895 7.835 37.891 1.00 17.64 177 PRO A O 1
ATOM 2513 N N . ASP B 2 168 ? -6.271 7.548 40.036 1.00 20.08 178 ASP A N 1
ATOM 2514 C CA . ASP B 2 168 ? -5.528 8.799 40.080 1.00 21.85 178 ASP A CA 1
ATOM 2515 C C . ASP B 2 168 ? -4.378 8.709 39.083 1.00 22.10 178 ASP A C 1
ATOM 2516 O O . ASP B 2 168 ? -3.933 7.611 38.726 1.00 21.30 178 ASP A O 1
ATOM 2521 N N . VAL B 2 169 ? -3.931 9.873 38.618 1.00 23.16 179 VAL A N 1
ATOM 2522 C CA . VAL B 2 169 ? -2.777 9.975 37.725 1.00 24.57 179 VAL A CA 1
ATOM 2523 C C . VAL B 2 169 ? -1.593 9.245 38.359 1.00 24.19 179 VAL A C 1
ATOM 2524 O O . VAL B 2 169 ? -1.393 9.298 39.576 1.00 23.97 179 VAL A O 1
ATOM 2528 N N . LEU B 2 170 ? -0.852 8.517 37.530 1.00 25.64 180 LEU A N 1
ATOM 2529 C CA . LEU B 2 170 ? 0.389 7.893 37.950 1.00 26.16 180 LEU A CA 1
ATOM 2530 C C . LEU B 2 170 ? 1.440 8.960 37.699 1.00 27.41 180 LEU A C 1
ATOM 2531 O O . LEU B 2 170 ? 2.083 8.988 36.648 1.00 28.12 180 LEU A O 1
ATOM 2536 N N . SER B 2 171 ? 1.570 9.865 38.662 1.00 28.07 181 SER A N 1
ATOM 2537 C CA . SER B 2 171 ? 2.423 11.045 38.524 1.00 28.10 181 SER A CA 1
ATOM 2538 C C . SER B 2 171 ? 3.893 10.678 38.764 1.00 28.36 181 SER A C 1
ATOM 2539 O O . SER B 2 171 ? 4.557 11.209 39.663 1.00 28.46 181 SER A O 1
ATOM 2542 N N . LEU B 2 172 ? 4.401 9.787 37.912 1.00 28.20 182 LEU A N 1
ATOM 2543 C CA . LEU B 2 172 ? 5.741 9.219 38.057 1.00 28.90 182 LEU A CA 1
ATOM 2544 C C . LEU B 2 172 ? 6.848 10.247 37.794 1.00 28.68 182 LEU A C 1
ATOM 2545 O O . LEU B 2 172 ? 7.964 10.081 38.275 1.00 29.92 182 LEU A O 1
ATOM 2550 N N . GLY B 2 173 ? 6.535 11.294 37.027 1.00 28.80 183 GLY A N 1
ATOM 2551 C CA . GLY B 2 173 ? 7.473 12.386 36.753 1.00 28.61 183 GLY A CA 1
ATOM 2552 C C . GLY B 2 173 ? 7.541 13.458 37.833 1.00 28.82 183 GLY A C 1
ATOM 2553 O O . GLY B 2 173 ? 8.319 14.406 37.703 1.00 28.63 183 GLY A O 1
ATOM 2554 N N . ASP B 2 174 ? 6.711 13.321 38.874 1.00 28.24 184 ASP A N 1
ATOM 2555 C CA . ASP B 2 174 ? 6.663 14.235 40.016 1.00 27.12 184 ASP A CA 1
ATOM 2556 C C . ASP B 2 174 ? 6.959 13.422 41.282 1.00 27.19 184 ASP A C 1
ATOM 2557 O O . ASP B 2 174 ? 6.052 13.091 42.060 1.00 27.53 184 ASP A O 1
ATOM 2562 N N . GLU B 2 175 ? 8.238 13.111 41.480 1.00 27.13 185 GLU A N 1
ATOM 2563 C CA . GLU B 2 175 ? 8.695 12.319 42.629 1.00 27.44 185 GLU A CA 1
ATOM 2564 C C . GLU B 2 175 ? 9.871 12.998 43.321 1.00 26.51 185 GLU A C 1
ATOM 2565 O O . GLU B 2 175 ? 11.000 12.483 43.306 1.00 26.20 185 GLU A O 1
ATOM 2571 N N . PRO B 2 176 ? 9.605 14.167 43.934 1.00 25.12 186 PRO A N 1
ATOM 2572 C CA . PRO B 2 176 ? 10.649 14.882 44.646 1.00 24.79 186 PRO A CA 1
ATOM 2573 C C . PRO B 2 176 ? 10.974 14.290 46.009 1.00 25.48 186 PRO A C 1
ATOM 2574 O O . PRO B 2 176 ? 10.159 13.570 46.596 1.00 26.79 186 PRO A O 1
ATOM 2578 N N . TYR B 2 177 ? 12.164 14.617 46.503 1.00 25.62 187 TYR A N 1
ATOM 2579 C CA . TYR B 2 177 ? 12.582 14.227 47.849 1.00 26.26 187 TYR A CA 1
ATOM 2580 C C . TYR B 2 177 ? 11.732 14.982 48.871 1.00 26.07 187 TYR A C 1
ATOM 2581 O O . TYR B 2 177 ? 11.345 16.127 48.640 1.00 26.61 187 TYR A O 1
ATOM 2590 N N . GLU B 2 178 ? 11.442 14.328 49.992 1.00 26.41 188 GLU A N 1
ATOM 2591 C CA . GLU B 2 178 ? 10.506 14.862 50.984 1.00 27.11 188 GLU A CA 1
ATOM 2592 C C . GLU B 2 178 ? 11.078 16.061 51.747 1.00 25.92 188 GLU A C 1
ATOM 2593 O O . GLU B 2 178 ? 12.207 16.004 52.236 1.00 26.46 188 GLU A O 1
ATOM 2599 N N . VAL B 2 179 ? 10.302 17.144 51.818 1.00 24.64 189 VAL A N 1
ATOM 2600 C CA . VAL B 2 179 ? 10.648 18.331 52.603 1.00 24.66 189 VAL A CA 1
ATOM 2601 C C . VAL B 2 179 ? 9.687 18.397 53.785 1.00 25.93 189 VAL A C 1
ATOM 2602 O O . VAL B 2 179 ? 8.474 18.312 53.588 1.00 27.32 189 VAL A O 1
#

Sequence (331 aa):
KTTVSGYISVDFDYPPESESKIKSGFNVKVAGTELSTKTDEKGYFEISGIPGDMREFTLEISKRNYLKRNVTVNGTGKLVVSTEDNPLILWAGDVERKGVQDNAINMVDVMEISSKVFGTRAGDEEYVAELDLNMMDGAINLFDIAIVIRHFNALPSRYDKASSIEELKFDRNKGEVGDILIGTVRRINNIKNFAGFQVNIVYDPKVLMAVDPETGKEFTSSTFPPGRTVLKNNAYGPIIQIADNDPEKGILNFALAYSYIAGYKETGVTEESGIIAKIGFKILQKKSTAVKFQDTLSSMPGAILGTQLFDWDGEVITGYEVIQPDVLSLGDEPYEV

Radius of gyration: 23.28 Å; Cα contacts (8 Å, |Δi|>4): 841; chains: 2; bounding box: 54×48×71 Å

CATH classification: 2.60.40.680

InterPro domains:
  IPR001119 S-layer homology domain [PF00395] (454-495)
  IPR001119 S-layer homology domain [PF00395] (513-554)
  IPR001119 S-layer homology domain [PF00395] (579-622)
  IPR001119 S-layer homology domain [PS51272] (450-513)
  IPR001119 S-layer homology domain [PS51272] (514-572)
  IPR001119 S-layer homology domain [PS51272] (577-631)
  IPR002102 Cellulosome anchoring protein, cohesin domain [PF00963] (34-166)
  IPR008965 CBM2/CBM3, carbohydrate-binding domain superfamily [SSF49384] (31-191)
  IPR051465 Cell Envelope Structural Component [PTHR43308] (453-516)

B-factor: mean 24.28, std 8.85, range [11.75, 60.03]

Nearest PDB structures (foldseek):
  5k39-assembly1_B  TM=9.801E-01  e=5.361E-29  Acetivibrio thermocellus ATCC 27405
  4u3s-assembly1_B  TM=9.657E-01  e=4.479E-21  Acetivibrio cellulolyticus
  2b59-assembly1_B  TM=9.591E-01  e=8.910E-20  Acetivibrio thermocellus
  4fl4-assembly4_L  TM=9.658E-01  e=3.321E-19  Acetivibrio thermocellus
  5g5d-assembly2_B  TM=9.531E-01  e=6.040E-19  Acetivibrio thermocellus ATCC 27405

Secondary structure (DSSP, 8-state):
----EEEEEES-S---TT-EEEEEEEEES-TTEEEEEEEEE--TTTEEEE-TTT-PBP-TT------SSS--GGG-EEEEE--BGGGTEEEEEEEES-HHHHHHH-----SEEEEEEEEEE-S---B--EE---TTSTT-BTTEEEEETTSPEE-S-EEEPPPPB-TT--PPP-/-EEEEEEEE-SS---GGGHHHHHS--EEEETTSS-EEE--TTSEEEEEEE-TT--EEEEEEE-TTB--EEEEEE-SSEEE--BTTBPEE--B----BTTB--S--SHHHHHHHHTTTT-BTTSSS--GGG-TT-SSB-SHHHHHHHHHTTT--GGG-

Solvent-accessible surface area: 15902 Å² total; per-residue (Å²): 179,0,22,0,18,2,51,2,10,13,41,17,136,58,33,112,145,8,49,35,127,0,30,27,24,0,39,0,73,0,33,83,25,174,50,64,38,134,7,69,108,99,0,69,2,89,7,71,31,0,39,30,131,55,157,118,9,35,0,59,2,43,35,129,3,8,0,86,46,89,27,96,14,105,21,58,31,174,34,103,37,14,65,91,132,112,32,24,45,1,34,2,0,0,5,36,44,213,57,102,46,54,53,0,0,2,0,17,3,2,0,21,0,1,65,16,40,40,18,158,63,85,71,166,106,45,55,61,88,11,2,5,10,44,60,26,21,0,44,92,140,0,1,54,17,0,44,143,33,20,10,5,28,41,100,145,60,161,190,39,38,8,0,46,0,84,25,67,174,50,87,11,97,92,42,63,89,8,43,0,13,0,66,0,29,56,1,148,30,0,0,0,0,2,0,6,0,23,15,42,45,153,1,0,60,3,10,10,56,134,87,64,149,99,10,76,63,86,24,30,3,19,24,48,78,10,0,121,70,122,74,22,24,28,26,97,8,26,55,5,44,31,161,145,0,53,0,4,0,0,0,2,0,2,84,3,53,8,0,97,152,83,39,103,55,36,49,54,7,35,0,0,74,0,0,0,75,1,59,76,89,112,49,15,44,2,84,4,72,75,38,154,8,5,53,74,16,46,87,0,0,8,0,0,25,28,62,0,73,55,26,99,78,15,88,25,68,66,18,105,74,0,26,1,51,86,48,103,210,178,190

Organism: Acetivibrio thermocellus (strain ATCC 27405 / DSM 1237 / JCM 9322 / NBRC 103400 / NCIMB 10682 / NRRL B-4536 / VPI 7372) (NCBI:txid203119)

GO terms:
  GO:0005515 protein binding (F, IPI)

Foldseek 3Di:
DAKEKFFEAADADADPVCQQVRLWAKKKDWPPDPWIDIAGSLRMDMTDDDDQVPQKIWIWIDGAQWQIAIDIHGGGYYHYPYYSVGGHYIAGFQHDDVNDGDQWQAVVSLVVLVVQEFAFAVDPSDDQSQCNSNHGHRHVSSSVSSVVQHGDGNVVD/DLAWEWAWEWPDLEDDAFDKIKIWIKTANAPQFFKKKFKKFWDLQFKWKAAPPPRHTDDQFDDADDWPPPPDPVQPKDKGGGADRVRRITIIMIGRPNLVVVVVVPDGDGIITDGMIIIGGRDQAKIFMATADDPVDPPADSRMWTAHSVRDTDDDHYYYGYDISNSNPDDDDD